Protein AF-A0A8B6GI38-F1 (afdb_monomer)

Structure (mmCIF, N/CA/C/O backbone):
data_AF-A0A8B6GI38-F1
#
_entry.id   AF-A0A8B6GI38-F1
#
loop_
_atom_site.group_PDB
_atom_site.id
_atom_site.type_symbol
_atom_site.label_atom_id
_atom_site.label_alt_id
_atom_site.label_comp_id
_atom_site.label_asym_id
_atom_site.label_entity_id
_atom_site.label_seq_id
_atom_site.pdbx_PDB_ins_code
_atom_site.Cartn_x
_atom_site.Cartn_y
_atom_site.Cartn_z
_atom_site.occupancy
_atom_site.B_iso_or_equiv
_atom_site.auth_seq_id
_atom_site.auth_comp_id
_atom_site.auth_asym_id
_atom_site.auth_atom_id
_atom_site.pdbx_PDB_model_num
ATOM 1 N N . MET A 1 1 ? 27.560 -18.196 63.119 1.00 45.94 1 MET A N 1
ATOM 2 C CA . MET A 1 1 ? 27.215 -17.922 61.711 1.00 45.94 1 MET A CA 1
ATOM 3 C C . MET A 1 1 ? 25.872 -18.570 61.438 1.00 45.94 1 MET A C 1
ATOM 5 O O . MET A 1 1 ? 25.842 -19.763 61.198 1.00 45.94 1 MET A O 1
ATOM 9 N N . GLU A 1 2 ? 24.776 -17.821 61.514 1.00 38.34 2 GLU A N 1
ATOM 10 C CA . GLU A 1 2 ? 23.478 -18.288 61.011 1.00 38.34 2 GLU A CA 1
ATOM 11 C C . GLU A 1 2 ? 22.830 -17.140 60.239 1.00 38.34 2 GLU A C 1
ATOM 13 O O . GLU A 1 2 ? 22.238 -16.212 60.789 1.00 38.34 2 GLU A O 1
ATOM 18 N N . LEU A 1 3 ? 23.056 -17.178 58.928 1.00 37.06 3 LEU A N 1
ATOM 19 C CA . LEU A 1 3 ? 22.452 -16.299 57.939 1.00 37.06 3 LEU A CA 1
ATOM 20 C C . LEU A 1 3 ? 20.998 -16.734 57.738 1.00 37.06 3 LEU A C 1
ATOM 22 O O . LEU A 1 3 ? 20.716 -17.654 56.973 1.00 37.06 3 LEU A O 1
ATOM 26 N N . ASN A 1 4 ? 20.062 -16.059 58.401 1.00 41.62 4 ASN A N 1
ATOM 27 C CA . ASN A 1 4 ? 18.646 -16.191 58.071 1.00 41.62 4 ASN A CA 1
ATOM 28 C C . ASN A 1 4 ? 18.337 -15.371 56.810 1.00 41.62 4 ASN A C 1
ATOM 30 O O . ASN A 1 4 ? 18.021 -14.181 56.864 1.00 41.62 4 ASN A O 1
ATOM 34 N N . LEU A 1 5 ? 18.451 -16.042 55.661 1.00 41.19 5 LEU A N 1
ATOM 35 C CA . LEU A 1 5 ? 17.969 -15.599 54.356 1.00 41.19 5 LEU A CA 1
ATOM 36 C C . LEU A 1 5 ? 16.465 -15.292 54.426 1.00 41.19 5 LEU A C 1
ATOM 38 O O . LEU A 1 5 ? 15.614 -16.180 54.425 1.00 41.19 5 LEU A O 1
ATOM 42 N N . ARG A 1 6 ? 16.136 -14.001 54.484 1.00 44.88 6 ARG A N 1
ATOM 43 C CA . ARG A 1 6 ? 14.767 -13.490 54.375 1.00 44.88 6 ARG A CA 1
ATOM 44 C C . ARG A 1 6 ? 14.347 -13.526 52.894 1.00 44.88 6 ARG A C 1
ATOM 46 O O . ARG A 1 6 ? 15.031 -12.900 52.084 1.00 44.88 6 ARG A O 1
ATOM 53 N N . PRO A 1 7 ? 13.246 -14.195 52.502 1.00 41.81 7 PRO A N 1
ATOM 54 C CA . PRO A 1 7 ? 12.839 -14.247 51.099 1.00 41.81 7 PRO A CA 1
ATOM 55 C C . PRO A 1 7 ? 12.304 -12.886 50.642 1.00 41.81 7 PRO A C 1
ATOM 57 O O . PRO A 1 7 ? 11.365 -12.347 51.233 1.00 41.81 7 PRO A O 1
ATOM 60 N N . GLN A 1 8 ? 12.885 -12.339 49.575 1.00 46.06 8 GLN A N 1
ATOM 61 C CA . GLN A 1 8 ? 12.370 -11.167 48.870 1.00 46.06 8 GLN A CA 1
ATOM 62 C C . GLN A 1 8 ? 11.056 -11.527 48.166 1.00 46.06 8 GLN A C 1
ATOM 64 O O . GLN A 1 8 ? 11.065 -12.186 47.131 1.00 46.06 8 GLN A O 1
ATOM 69 N N . TRP A 1 9 ? 9.920 -11.061 48.687 1.00 42.09 9 TRP A N 1
ATOM 70 C CA . TRP A 1 9 ? 8.683 -10.999 47.909 1.00 42.09 9 TRP A CA 1
ATOM 71 C C . TRP A 1 9 ? 7.998 -9.637 48.052 1.00 42.09 9 TRP A C 1
ATOM 73 O O . TRP A 1 9 ? 7.696 -9.189 49.155 1.00 42.09 9 TRP A O 1
ATOM 83 N N . ARG A 1 10 ? 7.672 -9.082 46.875 1.00 39.09 10 ARG A N 1
ATOM 84 C CA . ARG A 1 10 ? 6.717 -8.002 46.556 1.00 39.09 10 ARG A CA 1
ATOM 85 C C . ARG A 1 10 ? 7.161 -6.557 46.790 1.00 39.09 10 ARG A C 1
ATOM 87 O O . ARG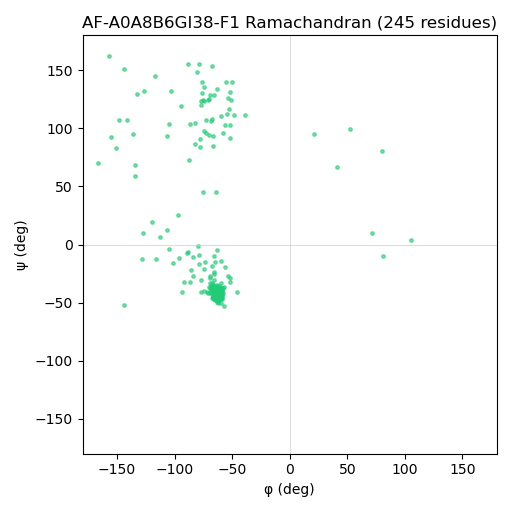 A 1 10 ? 6.676 -5.861 47.675 1.00 39.09 10 ARG A O 1
ATOM 94 N N . LEU A 1 11 ? 7.919 -6.055 45.819 1.00 44.25 11 LEU A N 1
ATOM 95 C CA . LEU A 1 11 ? 7.717 -4.698 45.314 1.00 44.25 11 LEU A CA 1
ATOM 96 C C . LEU A 1 11 ? 6.424 -4.678 44.482 1.00 44.25 11 LEU A C 1
ATOM 98 O O . LEU A 1 11 ? 6.423 -5.039 43.309 1.00 44.25 11 LEU A O 1
ATOM 102 N N . SER A 1 12 ? 5.305 -4.290 45.092 1.00 41.31 12 SER A N 1
ATOM 103 C CA . SER A 1 12 ? 4.118 -3.872 44.341 1.00 41.31 12 SER A CA 1
ATOM 104 C C . SER A 1 12 ? 3.342 -2.804 45.110 1.00 41.31 12 SER A C 1
ATOM 106 O O . SER A 1 12 ? 2.667 -3.104 46.091 1.00 41.31 12 SER A O 1
ATOM 108 N N . ASN A 1 13 ? 3.445 -1.576 44.602 1.00 39.62 13 ASN A 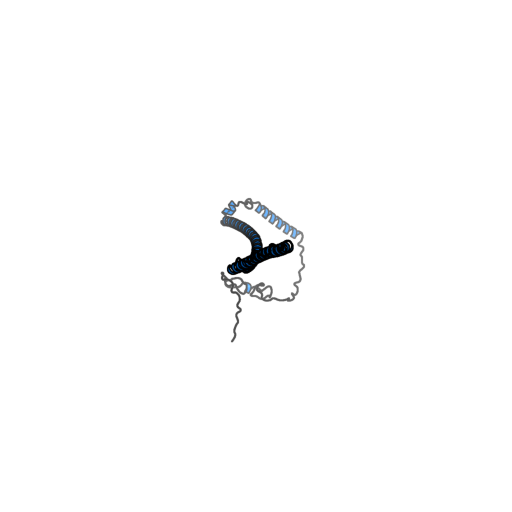N 1
ATOM 109 C CA . ASN A 1 13 ? 2.515 -0.455 44.723 1.00 39.62 13 ASN A CA 1
ATOM 110 C C . ASN A 1 13 ? 2.049 -0.045 46.131 1.00 39.62 13 ASN A C 1
ATOM 112 O O . ASN A 1 13 ? 1.069 -0.537 46.690 1.00 39.62 13 ASN A O 1
ATOM 116 N N . PHE A 1 14 ? 2.712 1.008 46.612 1.00 42.50 14 PHE A N 1
ATOM 117 C CA . PHE A 1 14 ? 2.279 1.934 47.652 1.00 42.50 14 PHE A CA 1
ATOM 118 C C . PHE A 1 14 ? 0.882 2.515 47.361 1.00 42.50 14 PHE A C 1
ATOM 120 O O . PHE A 1 14 ? 0.753 3.567 46.741 1.00 42.50 14 PHE A O 1
ATOM 127 N N . ARG A 1 15 ? -0.178 1.869 47.858 1.00 46.41 15 ARG A N 1
ATOM 128 C CA . ARG A 1 15 ? -1.417 2.549 48.277 1.00 46.41 15 ARG A CA 1
ATOM 129 C C . ARG A 1 15 ? -1.958 1.874 49.537 1.00 46.41 15 ARG A C 1
ATOM 131 O O . ARG A 1 15 ? -2.443 0.750 49.488 1.00 46.41 15 ARG A O 1
ATOM 138 N N . SER A 1 16 ? -1.820 2.572 50.667 1.00 52.97 16 SER A N 1
ATOM 139 C CA . SER A 1 16 ? -2.601 2.400 51.902 1.00 52.97 16 SER A CA 1
ATOM 140 C C . SER A 1 16 ? -2.899 0.953 52.337 1.00 52.97 16 SER A C 1
ATOM 142 O O . SER A 1 16 ? -4.058 0.541 52.362 1.00 52.97 16 SER A O 1
ATOM 144 N N . GLN A 1 17 ? -1.891 0.174 52.731 1.00 55.25 17 GLN A N 1
ATOM 145 C CA . GLN A 1 17 ? -2.145 -1.112 53.390 1.00 55.25 17 GLN A CA 1
ATOM 146 C C . GLN A 1 17 ? -1.863 -0.983 54.885 1.00 55.25 17 GLN A C 1
ATOM 148 O O . GLN A 1 17 ? -0.715 -0.957 55.320 1.00 55.25 17 GLN A O 1
ATOM 153 N N . ARG A 1 18 ? -2.933 -0.886 55.687 1.00 58.09 18 ARG A N 1
ATOM 154 C CA . ARG A 1 18 ? -2.840 -1.174 57.126 1.00 58.09 18 ARG A CA 1
ATOM 155 C C . ARG A 1 18 ? -2.262 -2.589 57.274 1.00 58.09 18 ARG A C 1
ATOM 157 O O . ARG A 1 18 ? -2.668 -3.451 56.492 1.00 58.09 18 ARG A O 1
ATOM 164 N N . PRO A 1 19 ? -1.357 -2.847 58.236 1.00 69.06 19 PRO A N 1
ATOM 165 C CA . PRO A 1 19 ? -0.748 -4.161 58.401 1.00 69.06 19 PRO A CA 1
ATOM 166 C C . PRO A 1 19 ? -1.844 -5.224 58.535 1.00 69.06 19 PRO A C 1
ATOM 168 O O . PRO A 1 19 ? -2.628 -5.224 59.487 1.00 69.06 19 PRO A O 1
ATOM 171 N N . VAL A 1 20 ? -1.946 -6.091 57.528 1.00 76.38 20 VAL A N 1
ATOM 172 C CA . VAL A 1 20 ? -2.873 -7.223 57.538 1.00 76.38 20 VAL A CA 1
ATOM 173 C C . VAL A 1 20 ? -2.308 -8.301 58.449 1.00 76.38 20 VAL A C 1
ATOM 175 O O . VAL A 1 20 ? -1.104 -8.552 58.474 1.00 76.38 20 VAL A O 1
ATOM 178 N N . CYS A 1 21 ? -3.166 -8.952 59.226 1.00 75.50 21 CYS A N 1
ATOM 179 C CA . CYS A 1 21 ? -2.696 -10.007 60.106 1.00 75.50 21 CYS A CA 1
ATOM 180 C C . CYS A 1 21 ? -2.258 -11.232 59.294 1.00 75.50 21 CYS A C 1
ATOM 182 O O . CYS A 1 21 ? -3.070 -11.807 58.568 1.00 75.50 21 CYS A O 1
ATOM 184 N N . GLY A 1 22 ? -1.019 -11.696 59.489 1.00 69.94 22 GLY A N 1
ATOM 185 C CA . GLY A 1 22 ? -0.475 -12.888 58.817 1.00 69.94 22 GLY A CA 1
ATOM 186 C C . GLY A 1 22 ? -1.242 -14.192 59.084 1.00 69.94 22 GLY A C 1
ATOM 187 O O . GLY A 1 22 ? -1.071 -15.160 58.356 1.00 69.94 22 GLY A O 1
ATOM 188 N N . LYS A 1 23 ? -2.128 -14.216 60.090 1.00 70.56 23 LYS A N 1
ATOM 189 C CA . LYS A 1 23 ? -2.977 -15.372 60.425 1.00 70.56 23 LYS A CA 1
ATOM 190 C C . LYS A 1 23 ? -4.296 -15.417 59.645 1.00 70.56 23 LYS A C 1
ATOM 192 O O . LYS A 1 23 ? -4.821 -16.495 59.373 1.00 70.56 23 LYS A O 1
ATOM 197 N N . CYS A 1 24 ? -4.875 -14.262 59.302 1.00 74.25 24 CYS A N 1
ATOM 198 C CA . CYS A 1 24 ? -6.213 -14.198 58.696 1.00 74.25 24 CYS A CA 1
ATOM 199 C C . CYS A 1 24 ? -6.326 -13.382 57.401 1.00 74.25 24 CYS A C 1
ATOM 201 O O . CYS A 1 24 ? -7.361 -13.470 56.726 1.00 74.25 24 CYS A O 1
ATOM 203 N N . GLY A 1 25 ? -5.297 -12.601 57.065 1.00 72.69 25 GLY A N 1
ATOM 204 C CA . GLY A 1 25 ? -5.257 -11.706 55.909 1.00 72.69 25 GLY A CA 1
ATOM 205 C C . GLY A 1 25 ? -6.143 -10.461 56.033 1.00 72.69 25 GLY A C 1
ATOM 206 O O . GLY A 1 25 ? -6.342 -9.769 55.043 1.00 72.69 25 GLY A O 1
ATOM 207 N N . ILE A 1 26 ? -6.702 -10.178 57.217 1.00 78.06 26 ILE A N 1
ATOM 208 C CA . ILE A 1 26 ? -7.588 -9.031 57.485 1.00 78.06 26 ILE A CA 1
ATOM 209 C C . ILE A 1 26 ? -6.913 -8.110 58.516 1.00 78.06 26 ILE A C 1
ATOM 211 O O . ILE A 1 26 ? -6.221 -8.588 59.417 1.00 78.06 26 ILE A O 1
ATOM 215 N N . GLY A 1 27 ? -7.100 -6.792 58.397 1.00 78.44 27 GLY A N 1
ATOM 216 C CA . GLY A 1 27 ? -6.630 -5.825 59.393 1.00 78.44 27 GLY A CA 1
ATOM 217 C C . GLY A 1 27 ? -7.503 -5.832 60.654 1.00 78.44 27 GLY A C 1
ATOM 218 O O . GLY A 1 27 ? -8.711 -5.630 60.570 1.00 78.44 27 GLY A O 1
ATOM 219 N N . HIS A 1 28 ? -6.901 -6.045 61.824 1.00 74.31 28 HIS A N 1
ATOM 220 C CA . HIS A 1 28 ? -7.562 -5.949 63.130 1.00 74.31 28 HIS A CA 1
ATOM 221 C C . HIS A 1 28 ? -6.593 -5.381 64.172 1.00 74.31 28 HIS A C 1
ATOM 223 O O . HIS A 1 28 ? -5.385 -5.568 64.068 1.00 74.31 28 HIS A O 1
ATOM 229 N N . SER A 1 29 ? -7.107 -4.695 65.191 1.00 67.50 29 SER A N 1
ATOM 230 C CA . SER A 1 29 ?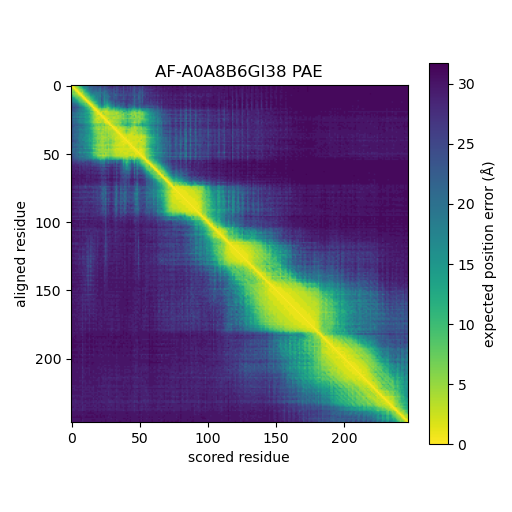 -6.290 -3.848 66.069 1.00 67.50 29 SER A CA 1
ATOM 231 C C . SER A 1 29 ? -5.581 -4.572 67.217 1.00 67.50 29 SER A C 1
ATOM 233 O O . SER A 1 29 ? -4.560 -4.065 67.667 1.00 67.50 29 SER A O 1
ATOM 235 N N . ARG A 1 30 ? -6.082 -5.713 67.727 1.00 67.88 30 ARG A N 1
ATOM 236 C CA . ARG A 1 30 ? -5.492 -6.345 68.935 1.00 67.88 30 ARG A CA 1
ATOM 237 C C . ARG A 1 30 ? -5.472 -7.877 68.949 1.00 67.88 30 ARG A C 1
ATOM 239 O O . ARG A 1 30 ? -4.411 -8.455 69.137 1.00 67.88 30 ARG A O 1
ATOM 246 N N . LEU A 1 31 ? -6.599 -8.552 68.711 1.00 73.12 31 LEU A N 1
ATOM 247 C CA . LEU A 1 31 ? -6.674 -10.021 68.728 1.00 73.12 31 LEU A CA 1
ATOM 248 C C . LEU A 1 31 ? -7.282 -10.549 67.432 1.00 73.12 31 LEU A C 1
ATOM 250 O O . LEU A 1 31 ? -8.319 -10.071 66.974 1.00 73.12 31 LEU A O 1
ATOM 254 N N . CYS A 1 32 ? -6.631 -11.549 66.841 1.00 77.31 32 CYS A N 1
ATOM 255 C CA . CYS A 1 32 ? -7.143 -12.192 65.642 1.00 77.31 32 CYS A CA 1
ATOM 256 C C . CYS A 1 32 ? -8.295 -13.127 66.013 1.00 77.31 32 CYS A C 1
ATOM 258 O O . CYS A 1 32 ? -8.150 -13.997 66.870 1.00 77.31 32 CYS A O 1
ATOM 260 N N . PHE A 1 33 ? -9.430 -13.038 65.330 1.00 77.75 33 PHE A N 1
ATOM 261 C CA . PHE A 1 33 ? -10.499 -14.014 65.561 1.00 77.75 33 PHE A CA 1
ATOM 262 C C . PHE A 1 33 ? -10.094 -15.436 65.120 1.00 77.75 33 PHE A C 1
ATOM 264 O O . PHE A 1 33 ? -10.576 -16.426 65.668 1.00 77.75 33 PHE A O 1
ATOM 271 N N . ALA A 1 34 ? -9.125 -15.551 64.201 1.00 76.94 34 ALA A N 1
ATOM 272 C CA . ALA A 1 34 ? -8.574 -16.837 63.779 1.00 76.94 34 ALA A CA 1
ATOM 273 C C . ALA A 1 34 ? -7.784 -17.554 64.890 1.00 76.94 34 ALA A C 1
ATOM 275 O O . ALA A 1 34 ? -7.604 -18.763 64.809 1.00 76.94 34 ALA A O 1
ATOM 276 N N . THR A 1 35 ? -7.347 -16.859 65.950 1.00 77.25 35 THR A N 1
ATOM 277 C CA . THR A 1 35 ? -6.637 -17.497 67.078 1.00 77.25 35 THR A CA 1
ATOM 278 C C . THR A 1 35 ? -7.518 -18.463 67.869 1.00 77.25 35 THR A C 1
ATOM 280 O O . THR A 1 35 ? -7.006 -19.416 68.444 1.00 77.25 35 THR A O 1
ATOM 283 N N . PHE A 1 36 ? -8.839 -18.266 67.855 1.00 78.69 36 PHE A N 1
ATOM 284 C CA . PHE A 1 36 ? -9.791 -19.100 68.597 1.00 78.69 36 PHE A CA 1
ATOM 285 C C . PHE A 1 36 ? -10.578 -20.066 67.706 1.00 78.69 36 PHE A C 1
ATOM 287 O O . PHE A 1 36 ? -11.362 -20.869 68.209 1.00 78.69 36 PHE A O 1
ATOM 294 N N . LYS A 1 37 ? -10.393 -19.995 66.383 1.00 81.25 37 LYS A N 1
ATOM 295 C CA . LYS A 1 37 ? -11.082 -20.852 65.418 1.00 81.25 37 LYS A CA 1
ATOM 296 C C . LYS A 1 37 ? -10.146 -21.939 64.912 1.00 81.25 37 LYS A C 1
ATOM 298 O O . LYS A 1 37 ? -9.028 -21.654 64.495 1.00 81.25 37 LYS A O 1
ATOM 303 N N . ASN A 1 38 ? -10.646 -23.169 64.923 1.00 85.50 38 ASN A N 1
ATOM 304 C CA . ASN A 1 38 ? -9.976 -24.302 64.306 1.00 85.50 38 ASN A CA 1
ATOM 305 C C . ASN A 1 38 ? -10.130 -24.196 62.784 1.00 85.50 38 ASN A C 1
ATOM 307 O O . ASN A 1 38 ? -11.217 -23.915 62.271 1.00 85.50 38 ASN A O 1
ATOM 311 N N . CYS A 1 39 ? -9.047 -24.428 62.057 1.00 83.56 39 CYS A N 1
ATOM 312 C CA . CYS A 1 39 ? -9.065 -24.510 60.610 1.00 83.56 39 CYS A CA 1
ATOM 313 C C . CYS A 1 39 ? -9.873 -25.733 60.161 1.00 83.56 39 CYS A C 1
ATOM 315 O O . CYS A 1 39 ? -9.592 -26.855 60.568 1.00 83.56 39 CYS A O 1
ATOM 317 N N . TYR A 1 40 ? -10.831 -25.540 59.252 1.00 82.19 40 TYR A N 1
ATOM 318 C CA . TYR A 1 40 ? -11.645 -26.638 58.714 1.00 82.19 40 TYR A CA 1
ATOM 319 C C . TYR A 1 40 ? -10.851 -27.672 57.894 1.00 82.19 40 TYR A C 1
ATOM 321 O O . TYR A 1 40 ? -11.370 -28.750 57.634 1.00 82.19 40 TYR A O 1
ATOM 329 N N . LYS A 1 41 ? -9.615 -27.359 57.472 1.00 81.94 41 LYS A N 1
ATOM 330 C CA . LYS A 1 41 ? -8.766 -28.272 56.684 1.00 81.94 41 LYS A CA 1
ATOM 331 C C . LYS A 1 41 ? -7.821 -29.116 57.541 1.00 81.94 41 LYS A C 1
ATOM 333 O O . LYS A 1 41 ? -7.636 -30.291 57.247 1.00 81.94 41 LYS A O 1
ATOM 338 N N . CYS A 1 42 ? -7.213 -28.535 58.576 1.00 83.50 42 CYS A N 1
ATOM 339 C CA . CYS A 1 42 ? -6.221 -29.232 59.406 1.00 83.50 42 CYS A CA 1
ATOM 340 C C . CYS A 1 42 ? -6.625 -29.421 60.873 1.00 83.50 42 CYS A C 1
ATOM 342 O O . CYS A 1 42 ? -5.978 -30.189 61.572 1.00 83.50 42 CYS A O 1
ATOM 344 N N . GLY A 1 43 ? -7.676 -28.748 61.346 1.00 82.00 43 GLY A N 1
ATOM 345 C CA . GLY A 1 43 ? -8.132 -28.801 62.737 1.00 82.00 43 GLY A CA 1
ATOM 346 C C . GLY A 1 43 ? -7.360 -27.900 63.708 1.00 82.00 43 GLY A C 1
ATOM 347 O O . GLY A 1 43 ? -7.820 -27.699 64.830 1.00 82.00 43 GLY A O 1
ATOM 348 N N . GLU A 1 44 ? -6.242 -27.302 63.294 1.00 81.75 44 GLU A N 1
ATOM 349 C CA . GLU A 1 44 ? -5.412 -26.454 64.159 1.00 81.75 44 GLU A CA 1
ATOM 350 C C . GLU A 1 44 ? -5.965 -25.031 64.303 1.00 81.75 44 GLU A C 1
ATOM 352 O O . GLU A 1 44 ? -6.582 -24.480 63.387 1.00 81.75 44 GLU A O 1
ATOM 357 N N . LYS A 1 45 ? -5.728 -24.414 65.465 1.00 83.00 45 LYS A N 1
ATOM 358 C CA . LYS A 1 45 ? -6.096 -23.018 65.742 1.00 83.00 45 LYS A CA 1
ATOM 359 C C . LYS A 1 45 ? -5.086 -22.058 65.120 1.00 83.00 45 LYS A C 1
ATOM 361 O O . LYS A 1 45 ? -3.919 -22.389 64.949 1.00 83.00 45 LYS A O 1
ATOM 366 N N . GLY A 1 46 ? -5.510 -20.827 64.844 1.00 80.94 46 GLY A N 1
ATOM 367 C CA . GLY A 1 46 ? -4.589 -19.753 64.466 1.00 80.94 46 GLY A CA 1
ATOM 368 C C . GLY A 1 46 ? -4.581 -19.373 62.991 1.00 80.94 46 GLY A C 1
ATOM 369 O O . GLY A 1 46 ? -3.803 -18.493 62.640 1.00 80.94 46 GLY A O 1
ATOM 370 N N . HIS A 1 47 ? -5.437 -19.959 62.148 1.00 82.56 47 HIS A N 1
ATOM 371 C CA . HIS A 1 47 ? -5.620 -19.539 60.754 1.00 82.56 47 HIS A CA 1
ATOM 372 C C . HIS A 1 47 ? -6.991 -19.952 60.189 1.00 82.56 47 HIS A C 1
ATOM 374 O O . HIS A 1 47 ? -7.672 -20.831 60.713 1.00 82.56 47 HIS A O 1
ATOM 380 N N . TYR A 1 48 ? -7.402 -19.315 59.088 1.00 84.06 48 TYR A N 1
ATOM 381 C CA . TYR A 1 48 ? -8.587 -19.723 58.322 1.00 84.06 48 TYR A CA 1
ATOM 382 C C . TYR A 1 48 ? -8.235 -20.771 57.256 1.00 84.06 48 TYR A C 1
ATOM 384 O O . TYR A 1 48 ? -7.133 -20.762 56.720 1.00 84.06 48 TYR A O 1
ATOM 392 N N . ALA A 1 49 ? -9.207 -21.595 56.845 1.00 79.31 49 ALA A N 1
ATOM 393 C CA . ALA A 1 49 ? -9.038 -22.654 55.834 1.00 79.31 49 ALA A CA 1
ATOM 394 C C . ALA A 1 49 ? -8.434 -22.188 54.491 1.00 79.31 49 ALA A C 1
ATOM 396 O O . ALA A 1 49 ? -7.783 -22.963 53.790 1.00 79.31 49 ALA A O 1
ATOM 397 N N . ARG A 1 50 ? -8.633 -20.917 54.128 1.00 78.31 50 ARG A N 1
ATOM 398 C CA . ARG A 1 50 ? -8.051 -20.299 52.926 1.00 78.31 50 ARG A CA 1
ATOM 399 C C . ARG A 1 50 ? -6.554 -19.979 53.044 1.00 78.31 50 ARG A C 1
ATOM 401 O O . ARG A 1 50 ? -5.908 -19.831 52.022 1.00 78.31 50 ARG A O 1
ATOM 408 N N . MET A 1 51 ? -6.032 -19.865 54.267 1.00 75.12 51 MET A N 1
ATOM 409 C CA . MET A 1 51 ? -4.622 -19.589 54.591 1.00 75.12 51 MET A CA 1
ATOM 410 C C . MET A 1 51 ? -3.906 -20.843 55.128 1.00 75.12 51 MET A C 1
ATOM 412 O O . MET A 1 51 ? -2.854 -20.742 55.746 1.00 75.12 51 MET A O 1
ATOM 416 N N . CYS A 1 52 ? -4.514 -22.025 54.990 1.00 82.31 52 CYS A N 1
ATOM 417 C CA . CYS A 1 52 ? -3.913 -23.269 55.453 1.00 82.31 52 CYS A CA 1
ATOM 418 C C . CYS A 1 52 ? -2.838 -23.711 54.455 1.00 82.31 52 CYS A C 1
ATOM 420 O O . CYS A 1 52 ? -3.160 -23.967 53.296 1.00 82.31 52 CYS A O 1
ATOM 422 N N . ASN A 1 53 ? -1.594 -23.832 54.920 1.00 73.88 53 ASN A N 1
ATOM 423 C CA . ASN A 1 53 ? -0.454 -24.258 54.099 1.00 73.88 53 ASN A CA 1
ATOM 424 C C . ASN A 1 53 ? -0.399 -25.780 53.895 1.00 73.88 53 ASN A C 1
ATOM 426 O O . ASN A 1 53 ? 0.486 -26.286 53.211 1.00 73.88 53 ASN A O 1
ATOM 430 N N . ILE A 1 54 ? -1.339 -26.521 54.488 1.00 75.62 54 ILE A N 1
ATOM 431 C CA . ILE A 1 54 ? -1.420 -27.966 54.327 1.00 75.62 54 ILE A CA 1
ATOM 432 C C . ILE A 1 54 ? -2.242 -28.281 53.074 1.00 75.62 54 ILE A C 1
ATOM 434 O O . ILE A 1 54 ? -3.474 -28.239 53.085 1.00 75.62 54 ILE A O 1
ATOM 438 N N . HIS A 1 55 ? -1.554 -28.653 51.999 1.00 62.41 55 HIS A N 1
ATOM 439 C CA . HIS A 1 55 ? -2.141 -29.430 50.913 1.00 62.41 55 HIS A CA 1
ATOM 440 C C . HIS A 1 55 ? -2.118 -30.904 51.331 1.00 62.41 55 HIS A C 1
ATOM 442 O O . HIS A 1 55 ? -1.151 -31.605 51.059 1.00 62.41 55 HIS A O 1
ATOM 448 N N . LYS A 1 56 ? -3.139 -31.388 52.050 1.00 58.22 56 LYS A N 1
ATOM 449 C CA . LYS A 1 56 ? -3.265 -32.840 52.260 1.00 58.22 56 LYS A CA 1
ATOM 450 C C . LYS A 1 56 ? -3.753 -33.485 50.958 1.00 58.22 56 LYS A C 1
ATOM 452 O O . LYS A 1 56 ? -4.853 -33.132 50.526 1.00 58.22 56 LYS A O 1
ATOM 457 N N . PRO A 1 57 ? -3.037 -34.461 50.375 1.00 49.59 57 PRO A N 1
ATOM 458 C CA . PRO A 1 57 ? -3.717 -35.568 49.730 1.00 49.59 57 PRO A CA 1
ATOM 459 C C . PRO A 1 57 ? -4.390 -36.410 50.829 1.00 49.59 57 PRO A C 1
ATOM 461 O O . PRO A 1 57 ? -3.790 -36.701 51.862 1.00 49.59 57 PRO A O 1
ATOM 464 N N . SER A 1 58 ? -5.682 -36.673 50.628 1.00 50.47 58 SER A N 1
ATOM 465 C CA . SER A 1 58 ? -6.502 -37.732 51.239 1.00 50.47 58 SER A CA 1
ATOM 466 C C . SER A 1 58 ? -6.007 -38.337 52.563 1.00 50.47 58 SER A C 1
ATOM 468 O O . SER A 1 58 ? -5.277 -39.324 52.572 1.00 50.47 58 SER A O 1
ATOM 470 N N . VAL A 1 59 ? -6.510 -37.821 53.688 1.00 50.97 59 VAL A N 1
ATOM 471 C CA . VAL A 1 59 ? -6.691 -38.661 54.880 1.00 50.97 59 VAL A CA 1
ATOM 472 C C . VAL A 1 59 ? -8.126 -39.166 54.835 1.00 50.97 59 VAL A C 1
ATOM 474 O O . VAL A 1 59 ? -9.061 -38.365 54.800 1.00 50.97 59 VAL A O 1
ATOM 477 N N . GLU A 1 60 ? -8.267 -40.487 54.781 1.00 49.81 60 GLU A N 1
ATOM 478 C CA . GLU A 1 60 ? -9.524 -41.225 54.827 1.00 49.81 60 GLU A CA 1
ATOM 479 C C . GLU A 1 60 ? -10.403 -40.726 55.977 1.00 49.81 60 GLU A C 1
ATOM 481 O O . GLU A 1 60 ? -10.111 -40.890 57.164 1.00 49.81 60 GLU A O 1
ATOM 486 N N . VAL A 1 61 ? -11.505 -40.081 55.606 1.00 54.66 61 VAL A N 1
ATOM 487 C CA . VAL A 1 61 ? -12.579 -39.742 56.529 1.00 54.66 61 VAL A CA 1
ATOM 488 C C . VAL A 1 61 ? -13.294 -41.049 56.853 1.00 54.66 61 VAL A C 1
ATOM 490 O O . VAL A 1 61 ? -14.026 -41.578 56.018 1.00 54.66 61 VAL A O 1
ATOM 493 N N . LYS A 1 62 ? -13.103 -41.569 58.073 1.00 45.00 62 LYS A N 1
ATOM 494 C CA . LYS A 1 62 ? -14.032 -42.546 58.655 1.00 45.00 62 LYS A CA 1
ATOM 495 C C . LYS A 1 62 ? -15.434 -41.947 58.564 1.00 45.00 62 LYS A C 1
ATOM 497 O O . LYS A 1 62 ? -15.685 -40.865 59.094 1.00 45.00 62 LYS A O 1
ATOM 502 N N . GLY A 1 63 ? -16.291 -42.621 57.803 1.00 38.44 63 GLY A N 1
ATOM 503 C CA . GLY A 1 63 ? -17.584 -42.119 57.370 1.00 38.44 63 GLY A CA 1
ATOM 504 C C . GLY A 1 63 ? -18.429 -41.590 58.522 1.00 38.44 63 GLY A C 1
ATOM 505 O O . GLY A 1 63 ? -18.752 -42.312 59.462 1.00 38.44 63 GLY A O 1
ATOM 506 N N . HIS A 1 64 ? -18.866 -40.338 58.407 1.00 48.03 64 HIS A N 1
ATOM 507 C CA . HIS A 1 64 ? -20.129 -39.971 59.022 1.00 48.03 64 HIS A CA 1
ATOM 508 C C . HIS A 1 64 ? -21.226 -40.705 58.260 1.00 48.03 64 HIS A C 1
ATOM 510 O O . HIS A 1 64 ? -21.517 -40.395 57.103 1.00 48.03 64 HIS A O 1
ATOM 516 N N . GLN A 1 65 ? -21.788 -41.710 58.930 1.00 50.50 65 GLN A N 1
ATOM 517 C CA . GLN A 1 65 ? -23.066 -42.323 58.614 1.00 50.50 65 GLN A CA 1
ATOM 518 C C . GLN A 1 65 ? -24.029 -41.210 58.179 1.00 50.50 65 GLN A C 1
ATOM 520 O O . GLN A 1 65 ? -24.392 -40.340 58.971 1.00 50.50 65 GLN A O 1
ATOM 525 N N . LYS A 1 66 ? -24.409 -41.195 56.899 1.00 46.56 66 LYS A N 1
ATOM 526 C CA . LYS A 1 66 ? -25.547 -40.396 56.452 1.00 46.56 66 LYS A CA 1
ATOM 527 C C . LYS A 1 66 ? -26.756 -40.910 57.224 1.00 46.56 66 LYS A C 1
ATOM 529 O O . LYS A 1 66 ? -27.204 -42.029 56.982 1.00 46.56 66 LYS A O 1
ATOM 534 N N . CYS A 1 67 ? -27.279 -40.112 58.147 1.00 43.88 67 CYS A N 1
ATOM 535 C CA . CYS A 1 67 ? -28.602 -40.342 58.701 1.00 43.88 67 CYS A CA 1
ATOM 536 C C . CYS A 1 67 ? -29.595 -40.101 57.556 1.00 43.88 67 CYS A C 1
ATOM 538 O O . CYS A 1 67 ? -29.985 -38.964 57.295 1.00 43.88 67 CYS A O 1
ATOM 540 N N . ASN A 1 68 ? -29.978 -41.159 56.841 1.00 47.47 68 ASN A N 1
ATOM 541 C CA . ASN A 1 68 ? -31.081 -41.144 55.877 1.00 47.47 68 ASN A CA 1
ATOM 542 C C . ASN A 1 68 ? -32.439 -41.143 56.598 1.00 47.47 68 ASN A C 1
ATOM 544 O O . ASN A 1 68 ? -33.369 -41.831 56.194 1.00 47.47 68 ASN A O 1
ATOM 548 N N . ASP A 1 69 ? -32.581 -40.311 57.627 1.00 50.97 69 ASP A N 1
ATOM 549 C CA . ASP A 1 69 ? -33.888 -39.934 58.144 1.00 50.97 69 ASP A CA 1
ATOM 550 C C . ASP A 1 69 ? -34.364 -38.725 57.342 1.00 50.97 69 ASP A C 1
ATOM 552 O O . ASP A 1 69 ? -34.421 -37.592 57.833 1.00 50.97 69 ASP A O 1
ATOM 556 N N . ILE A 1 70 ? -34.747 -38.955 56.083 1.00 52.28 70 ILE A N 1
ATOM 557 C CA . ILE A 1 70 ? -35.725 -38.072 55.449 1.00 52.28 70 ILE A CA 1
ATOM 558 C C . ILE A 1 70 ? -37.018 -38.317 56.222 1.00 52.28 70 ILE A C 1
ATOM 560 O O . ILE A 1 70 ? -37.846 -39.146 55.855 1.00 52.28 70 ILE A O 1
ATOM 564 N N . LYS A 1 71 ? -37.178 -37.607 57.344 1.00 59.69 71 LYS A N 1
ATOM 565 C CA . LYS A 1 71 ? -38.465 -37.452 58.010 1.00 59.69 71 LYS A CA 1
ATOM 566 C C . LYS A 1 71 ? -39.380 -36.831 56.970 1.00 59.69 71 LYS A C 1
ATOM 568 O O . LYS A 1 71 ? -39.353 -35.615 56.776 1.00 59.69 71 LYS A O 1
ATOM 573 N N . VAL A 1 72 ? -40.155 -37.666 56.280 1.00 58.69 72 VAL A N 1
ATOM 574 C CA . VAL A 1 72 ? -41.303 -37.232 55.492 1.00 58.69 72 VAL A CA 1
ATOM 575 C C . VAL A 1 72 ? -42.121 -36.388 56.457 1.00 58.69 72 VAL A C 1
ATOM 577 O O . VAL A 1 72 ? -42.720 -36.903 57.403 1.00 58.69 72 VAL A O 1
ATOM 580 N N . LYS A 1 73 ? -42.037 -35.058 56.317 1.00 61.38 73 LYS A N 1
ATOM 581 C CA . LYS A 1 73 ? -42.848 -34.151 57.125 1.00 61.38 73 LYS A CA 1
ATOM 582 C C . LYS A 1 73 ? -44.278 -34.631 56.927 1.00 61.38 73 LYS A C 1
ATOM 584 O O . LYS A 1 73 ? -44.705 -34.782 55.784 1.00 61.38 73 LYS A O 1
ATOM 589 N N . SER A 1 74 ? -44.996 -34.901 58.018 1.00 74.31 74 SER A N 1
ATOM 590 C CA . SER A 1 74 ? -46.398 -35.296 57.905 1.00 74.31 74 SER A CA 1
ATOM 591 C C . SER A 1 74 ? -47.112 -34.290 57.005 1.00 74.31 74 SER A C 1
ATOM 593 O O . SER A 1 74 ? -46.828 -33.091 57.084 1.00 74.31 74 SER A O 1
ATOM 595 N N . LYS A 1 75 ? -48.004 -34.764 56.130 1.00 78.94 75 LYS A N 1
ATOM 596 C CA . LYS A 1 75 ? -48.724 -33.922 55.158 1.00 78.94 75 LYS A CA 1
ATOM 597 C C . LYS A 1 75 ? -49.277 -32.647 55.821 1.00 78.94 75 LYS A C 1
ATOM 599 O O . LYS A 1 75 ? -49.016 -31.538 55.376 1.00 78.94 75 LYS A O 1
ATOM 604 N N . LYS A 1 76 ? -49.806 -32.803 57.040 1.00 82.00 76 LYS A N 1
ATOM 605 C CA . LYS A 1 76 ? -50.281 -31.728 57.925 1.00 82.00 76 LYS A CA 1
ATOM 606 C C . LYS A 1 76 ? -49.236 -30.654 58.274 1.00 82.00 76 LYS A C 1
ATOM 608 O O . LYS A 1 76 ? -49.576 -29.487 58.437 1.00 82.00 76 LYS A O 1
ATOM 613 N N . ARG A 1 77 ? -47.959 -31.008 58.449 1.00 78.69 77 ARG A N 1
ATOM 614 C CA . ARG A 1 77 ? -46.876 -30.033 58.674 1.00 78.69 77 ARG A CA 1
ATOM 615 C C . ARG A 1 77 ? -46.504 -29.307 57.384 1.00 78.69 77 ARG A C 1
ATOM 617 O O . ARG A 1 77 ? -46.300 -28.101 57.446 1.00 78.69 77 ARG A O 1
ATOM 624 N N . ALA A 1 78 ? -46.455 -30.010 56.253 1.00 83.56 78 ALA A N 1
ATOM 625 C CA . ALA A 1 78 ? -46.210 -29.386 54.955 1.00 83.56 78 ALA A CA 1
ATOM 626 C C . ALA A 1 78 ? -47.322 -28.386 54.589 1.00 83.56 78 ALA A C 1
ATOM 628 O O . ALA A 1 78 ? -47.018 -27.272 54.175 1.00 83.56 78 ALA A O 1
ATOM 629 N N . ASP A 1 79 ? -48.586 -28.732 54.849 1.00 87.69 79 ASP A N 1
ATOM 630 C CA . ASP A 1 79 ? -49.740 -27.861 54.587 1.00 87.69 79 ASP A CA 1
ATOM 631 C C . ASP A 1 79 ? -49.746 -26.611 55.483 1.00 87.69 79 ASP A C 1
ATOM 633 O O . ASP A 1 79 ? -50.034 -25.505 55.019 1.00 87.69 79 ASP A O 1
ATOM 637 N N . ARG A 1 80 ? -49.357 -26.747 56.760 1.00 88.31 80 ARG A N 1
ATOM 638 C CA . ARG A 1 80 ? -49.183 -25.594 57.665 1.00 88.31 80 ARG A CA 1
ATOM 639 C C . ARG A 1 80 ? -48.043 -24.679 57.229 1.00 88.31 80 ARG A C 1
ATOM 641 O O . ARG A 1 80 ? -48.222 -23.464 57.229 1.00 88.31 80 ARG A O 1
ATOM 648 N N . ASP A 1 81 ? -46.893 -25.245 56.860 1.00 85.56 81 ASP A N 1
ATOM 649 C CA . ASP A 1 81 ? -45.759 -24.468 56.348 1.00 85.56 81 ASP A CA 1
ATOM 650 C C . ASP A 1 81 ? -46.183 -23.731 55.061 1.00 85.56 81 ASP A C 1
ATOM 652 O O . ASP A 1 81 ? -45.953 -22.530 54.937 1.00 85.56 81 ASP A O 1
ATOM 656 N N . ARG A 1 82 ? -46.897 -24.407 54.148 1.00 89.06 82 ARG A N 1
ATOM 657 C CA . ARG A 1 82 ? -47.419 -23.811 52.909 1.00 89.06 82 ARG A CA 1
ATOM 658 C C . ARG A 1 82 ? -48.412 -22.678 53.165 1.00 89.06 82 ARG A C 1
ATOM 660 O O . ARG A 1 82 ? -48.309 -21.640 52.521 1.00 89.06 82 ARG A O 1
ATOM 667 N N . SER A 1 83 ? -49.315 -22.843 54.129 1.00 90.25 83 SER A N 1
ATOM 668 C CA . SER A 1 83 ? -50.279 -21.801 54.512 1.00 90.25 83 SER A CA 1
ATOM 669 C C . SER A 1 83 ? -49.576 -20.563 55.077 1.00 90.25 83 SER A C 1
ATOM 671 O O . SER A 1 83 ? -49.886 -19.449 54.671 1.00 90.25 83 SER A O 1
ATOM 673 N N . ARG A 1 84 ? -48.560 -20.750 55.935 1.00 90.25 84 ARG A N 1
ATOM 674 C CA . ARG A 1 84 ? -47.737 -19.644 56.460 1.00 90.25 84 ARG A CA 1
ATOM 675 C C . ARG A 1 84 ? -46.984 -18.901 55.361 1.00 90.25 84 ARG A C 1
ATOM 677 O O . ARG A 1 84 ? -46.872 -17.680 55.416 1.00 90.25 84 ARG A O 1
ATOM 684 N N . PHE A 1 85 ? -46.456 -19.625 54.374 1.00 88.62 85 PHE A N 1
ATOM 685 C CA . PHE A 1 85 ? -45.793 -18.997 53.234 1.00 88.62 85 PHE A CA 1
ATOM 686 C C . PHE A 1 85 ? -46.777 -18.205 52.379 1.00 88.62 85 PHE A C 1
ATOM 688 O O . PHE A 1 85 ? -46.479 -17.061 52.050 1.00 88.62 85 PHE A O 1
ATOM 695 N N . ASN A 1 86 ? -47.945 -18.769 52.064 1.00 89.94 86 ASN A N 1
ATOM 696 C CA . ASN A 1 86 ? -48.968 -18.064 51.293 1.00 89.94 86 ASN A CA 1
ATOM 697 C C . ASN A 1 86 ? -49.410 -16.779 52.006 1.00 89.94 86 ASN A C 1
ATOM 699 O O . ASN A 1 86 ? -49.355 -15.715 51.405 1.00 89.94 86 ASN A O 1
ATOM 703 N N . GLU A 1 87 ? -49.690 -16.840 53.310 1.00 92.00 87 GLU A N 1
ATOM 704 C CA . GLU A 1 87 ? -50.047 -15.659 54.105 1.00 92.00 87 GLU A CA 1
ATOM 705 C C . GLU A 1 87 ? -48.931 -14.597 54.118 1.00 92.00 87 GLU A C 1
ATOM 707 O O . GLU A 1 87 ? -49.196 -13.399 54.022 1.00 92.00 87 GLU A O 1
ATOM 712 N N . HIS A 1 88 ? -47.662 -15.015 54.195 1.00 89.62 88 HIS A N 1
ATOM 713 C CA . HIS A 1 88 ? -46.526 -14.100 54.081 1.00 89.62 88 HIS A CA 1
ATOM 714 C C . HIS A 1 88 ? -46.479 -13.409 52.711 1.00 89.62 88 HIS A C 1
ATOM 716 O O . HIS A 1 88 ? -46.257 -12.198 52.643 1.00 89.62 88 HIS A O 1
ATOM 722 N N . PHE A 1 89 ? -46.679 -14.160 51.625 1.00 82.25 89 PHE A N 1
ATOM 723 C CA . PHE A 1 89 ? -46.692 -13.599 50.276 1.00 82.25 89 PHE A CA 1
ATOM 724 C C . PHE A 1 89 ? -47.896 -12.685 50.046 1.00 82.25 89 PHE A C 1
ATOM 726 O O . PHE A 1 89 ? -47.717 -11.629 49.446 1.00 82.25 89 PHE A O 1
ATOM 733 N N . ASP A 1 90 ? -49.067 -13.020 50.585 1.00 83.69 90 ASP A N 1
ATOM 734 C CA . ASP A 1 90 ? -50.271 -12.194 50.490 1.00 83.69 90 ASP A CA 1
ATOM 735 C C . ASP A 1 90 ? -50.111 -10.881 51.263 1.00 83.69 90 ASP A C 1
ATOM 737 O O . ASP A 1 90 ? -50.349 -9.811 50.704 1.00 83.69 90 ASP A O 1
ATOM 741 N N . ARG A 1 91 ? -49.576 -10.916 52.493 1.00 82.00 91 ARG A N 1
ATOM 742 C CA . ARG A 1 91 ? -49.216 -9.690 53.232 1.00 82.00 91 ARG A CA 1
ATOM 743 C C . ARG A 1 91 ? -48.177 -8.860 52.480 1.00 82.00 91 ARG A C 1
ATOM 745 O O . ARG A 1 91 ? -48.272 -7.638 52.435 1.00 82.00 91 ARG A O 1
ATOM 752 N N . LYS A 1 92 ? -47.178 -9.503 51.867 1.00 76.25 92 LYS A N 1
ATOM 753 C CA . LYS A 1 92 ? -46.159 -8.808 51.068 1.00 76.25 92 LYS A CA 1
ATOM 754 C C . LYS A 1 92 ? -46.762 -8.169 49.815 1.00 76.25 92 LYS A C 1
ATOM 756 O O . LYS A 1 92 ? -46.346 -7.076 49.448 1.00 76.25 92 LYS A O 1
ATOM 761 N N . ARG A 1 93 ? -47.741 -8.821 49.184 1.00 77.12 93 ARG A N 1
ATOM 762 C CA . ARG A 1 93 ? -48.480 -8.298 48.030 1.00 77.12 93 ARG A CA 1
ATOM 763 C C . ARG A 1 93 ? -49.339 -7.099 48.424 1.00 77.12 93 ARG A C 1
ATOM 765 O O . ARG A 1 93 ? -49.211 -6.057 47.799 1.00 77.12 93 ARG A O 1
ATOM 772 N N . GLN A 1 94 ? -50.077 -7.195 49.528 1.00 72.38 94 GLN A N 1
ATOM 773 C CA . GLN A 1 94 ? -50.851 -6.081 50.090 1.00 72.38 94 GLN A CA 1
ATOM 774 C C . GLN A 1 94 ? -49.960 -4.882 50.464 1.00 72.38 94 GLN A C 1
ATOM 776 O O . GLN A 1 94 ? -50.324 -3.737 50.220 1.00 72.38 94 GLN A O 1
ATOM 781 N N . MET A 1 95 ? -48.748 -5.121 50.982 1.00 61.19 95 MET A N 1
ATOM 782 C CA . MET A 1 95 ? -47.770 -4.054 51.254 1.00 61.19 95 MET A CA 1
ATOM 783 C C . MET A 1 95 ? -47.202 -3.413 49.975 1.00 61.19 95 MET A C 1
ATOM 785 O O . MET A 1 95 ? -46.844 -2.237 49.993 1.00 61.19 95 MET A O 1
ATOM 789 N N . LEU A 1 96 ? -47.129 -4.161 48.867 1.00 57.41 96 LEU A N 1
ATOM 790 C CA . LEU A 1 96 ? -46.750 -3.656 47.538 1.00 57.41 96 LEU A CA 1
ATOM 791 C C . LEU A 1 96 ? -47.904 -2.928 46.821 1.00 57.41 96 LEU A C 1
ATOM 793 O O . LEU A 1 96 ? -47.663 -2.184 45.873 1.00 57.41 96 LEU A O 1
ATOM 797 N N . GLU A 1 97 ? -49.144 -3.126 47.269 1.00 56.19 97 GLU A N 1
ATOM 798 C CA . GLU A 1 97 ? -50.344 -2.434 46.777 1.00 56.19 97 GLU A CA 1
ATOM 799 C C . GLU A 1 97 ? -50.616 -1.115 47.518 1.00 56.19 97 GLU A C 1
ATOM 801 O O . GLU A 1 97 ? -51.468 -0.332 47.099 1.00 56.19 97 GLU A O 1
ATOM 806 N N . LEU A 1 98 ? -49.856 -0.805 48.577 1.00 56.09 98 LEU A N 1
ATOM 807 C CA . LEU A 1 98 ? -49.887 0.524 49.181 1.00 56.09 98 LEU A CA 1
ATOM 808 C C . LEU A 1 98 ? -49.394 1.573 48.162 1.00 56.09 98 LEU A C 1
ATOM 810 O O . LEU A 1 98 ? -48.318 1.396 47.572 1.00 56.09 98 LEU A O 1
ATOM 814 N N . PRO A 1 99 ? -50.104 2.709 48.007 1.00 54.66 99 PRO A N 1
ATOM 815 C CA . PRO A 1 99 ? -49.885 3.699 46.942 1.00 54.66 99 PRO A CA 1
ATOM 816 C C . PRO A 1 99 ? -48.509 4.389 46.981 1.00 54.66 99 PRO A C 1
ATOM 818 O O . PRO A 1 99 ? -48.159 5.140 46.075 1.00 54.66 99 PRO A O 1
ATOM 821 N N . PHE A 1 100 ? -47.694 4.116 48.000 1.00 50.12 100 PHE A N 1
ATOM 822 C CA . PHE A 1 100 ? -46.364 4.691 48.179 1.00 50.12 100 PHE A CA 1
ATOM 823 C C . PHE A 1 100 ? -45.215 3.818 47.661 1.00 50.12 100 PHE A C 1
ATOM 825 O O . PHE A 1 100 ? -44.095 4.310 47.565 1.00 50.12 100 PHE A O 1
ATOM 832 N N . THR A 1 101 ? -45.446 2.547 47.316 1.00 50.88 101 THR A N 1
ATOM 833 C CA . THR A 1 101 ? -44.343 1.631 46.941 1.00 50.88 101 THR A CA 1
ATOM 834 C C . THR A 1 101 ? -44.191 1.419 45.436 1.00 50.88 101 THR A C 1
ATOM 836 O O . THR A 1 101 ? -43.129 0.992 44.986 1.00 50.88 101 THR A O 1
ATOM 839 N N . ASN A 1 102 ? -45.210 1.777 44.648 1.00 51.47 102 ASN A N 1
ATOM 840 C CA . ASN A 1 102 ? -45.191 1.668 43.188 1.00 51.47 102 ASN A CA 1
ATOM 841 C C . ASN A 1 102 ? -45.370 3.013 42.475 1.00 51.47 102 ASN A C 1
ATOM 843 O O . ASN A 1 102 ? -45.704 3.074 41.292 1.00 51.47 102 ASN A O 1
ATOM 847 N N . THR A 1 103 ? -45.126 4.122 43.171 1.00 54.91 103 THR A N 1
ATOM 848 C CA . THR A 1 103 ? -44.911 5.373 42.461 1.00 54.91 103 THR A CA 1
ATOM 849 C C . THR A 1 103 ? -43.454 5.393 42.019 1.00 54.91 103 THR A C 1
ATOM 851 O O . THR A 1 103 ? -42.530 5.648 42.786 1.00 54.91 103 THR A O 1
ATOM 854 N N . ARG A 1 104 ? -43.232 5.162 40.723 1.00 54.88 104 ARG A N 1
ATOM 855 C CA . ARG A 1 104 ? -42.033 5.629 40.008 1.00 54.88 104 ARG A CA 1
ATOM 856 C C . ARG A 1 104 ? -42.006 7.165 39.976 1.00 54.88 104 ARG A C 1
ATOM 858 O O . ARG A 1 104 ? -41.786 7.762 38.928 1.00 54.88 104 ARG A O 1
ATOM 865 N N . ASN A 1 105 ? -42.287 7.821 41.100 1.00 56.75 105 ASN A N 1
ATOM 866 C CA . ASN A 1 105 ? -42.229 9.261 41.217 1.00 56.75 105 ASN A CA 1
ATOM 867 C C . ASN A 1 105 ? -40.754 9.612 41.358 1.00 56.75 105 ASN A C 1
ATOM 869 O O . ASN A 1 105 ? -40.215 9.730 42.459 1.00 56.75 105 ASN A O 1
ATOM 873 N N . THR A 1 106 ? -40.073 9.710 40.217 1.00 60.50 106 THR A N 1
ATOM 874 C CA . THR A 1 106 ? -38.672 10.129 40.146 1.00 60.50 106 THR A CA 1
ATOM 875 C C . THR A 1 106 ? -38.461 11.440 40.891 1.00 60.50 106 THR A C 1
ATOM 877 O O . THR A 1 106 ? -37.393 11.612 41.455 1.00 60.50 106 THR A O 1
ATOM 880 N N . ALA A 1 107 ? -39.490 12.295 40.970 1.00 59.38 107 ALA A N 1
ATOM 881 C CA . ALA A 1 107 ? -39.507 13.530 41.746 1.00 59.38 107 ALA A CA 1
ATOM 882 C C . ALA A 1 107 ? -39.345 13.312 43.265 1.00 59.38 107 ALA A C 1
ATOM 884 O O . ALA A 1 107 ? -38.615 14.053 43.921 1.00 59.38 107 ALA A O 1
ATOM 885 N N . PHE A 1 108 ? -39.976 12.279 43.834 1.00 56.12 108 PHE A N 1
ATOM 886 C CA . PHE A 1 108 ? -39.896 11.994 45.272 1.00 56.12 108 PHE A CA 1
ATOM 887 C C . PHE A 1 108 ? -38.560 11.333 45.639 1.00 56.12 108 PHE A C 1
ATOM 889 O O . PHE A 1 108 ? -37.911 11.715 46.610 1.00 56.12 108 PHE A O 1
ATOM 896 N N . VAL A 1 109 ? -38.088 10.397 44.807 1.00 60.56 109 VAL A N 1
ATOM 897 C CA . VAL A 1 109 ? -36.769 9.764 44.982 1.00 60.56 109 VAL A CA 1
ATOM 898 C C . VAL A 1 109 ? -35.634 10.767 44.743 1.00 60.56 109 VAL A C 1
ATOM 900 O O . VAL A 1 109 ? -34.645 10.733 45.468 1.00 60.56 109 VAL A O 1
ATOM 903 N N . SER A 1 110 ? -35.780 11.705 43.799 1.00 60.84 110 SER A N 1
ATOM 904 C CA . SER A 1 110 ? -34.799 12.778 43.584 1.00 60.84 110 SER A CA 1
ATOM 905 C C . SER A 1 110 ? -34.750 13.799 44.718 1.00 60.84 110 SER A C 1
ATOM 907 O O . SER A 1 110 ? -33.712 14.420 44.916 1.00 60.84 110 SER A O 1
ATOM 909 N N . ALA A 1 111 ? -35.852 13.981 45.453 1.00 63.91 111 ALA A N 1
ATOM 910 C CA . ALA A 1 111 ? -35.901 14.873 46.609 1.00 63.91 111 ALA A CA 1
ATOM 911 C C . ALA A 1 111 ? -35.245 14.252 47.858 1.00 63.91 111 ALA A C 1
ATOM 913 O O . ALA A 1 111 ? -34.687 14.976 48.676 1.00 63.91 111 ALA A O 1
ATOM 914 N N . LEU A 1 112 ? -35.289 12.920 47.997 1.00 64.88 112 LEU A N 1
ATOM 915 C CA . LEU A 1 112 ? -34.719 12.194 49.141 1.00 64.88 112 LEU A CA 1
ATOM 916 C C . LEU A 1 112 ? -33.272 11.734 48.924 1.00 64.88 112 LEU A C 1
ATOM 918 O O . LEU A 1 112 ? -32.502 11.665 49.880 1.00 64.88 112 LEU A O 1
ATOM 922 N N . ASP A 1 113 ? -32.893 11.408 47.689 1.00 65.38 113 ASP A N 1
ATOM 923 C CA . ASP A 1 113 ? -31.539 10.976 47.350 1.00 65.38 113 ASP A CA 1
ATOM 924 C C . ASP A 1 113 ? -30.816 12.102 46.600 1.00 65.38 113 ASP A C 1
ATOM 926 O O . ASP A 1 113 ? -30.884 12.206 45.374 1.00 65.38 113 ASP A O 1
ATOM 930 N N . THR A 1 114 ? -30.074 12.938 47.333 1.00 68.56 114 THR A N 1
ATOM 931 C CA . THR A 1 114 ? -29.241 14.013 46.756 1.00 68.56 114 THR A CA 1
ATOM 932 C C . THR A 1 114 ? -28.221 13.488 45.738 1.00 68.56 114 THR A C 1
ATOM 934 O O . THR A 1 114 ? -27.743 14.233 44.881 1.00 68.56 114 THR A O 1
ATOM 937 N N . THR A 1 115 ? -27.919 12.184 45.766 1.00 77.50 115 THR A N 1
ATOM 938 C CA . THR A 1 115 ? -27.012 11.532 44.816 1.00 77.50 115 THR A CA 1
ATOM 939 C C . THR A 1 115 ? -27.689 11.111 43.510 1.00 77.50 115 THR A C 1
ATOM 941 O O . THR A 1 115 ? -26.998 10.766 42.550 1.00 77.50 115 THR A O 1
ATOM 944 N N . TYR A 1 116 ? -29.024 11.157 43.426 1.00 77.25 116 TYR A N 1
ATOM 945 C CA . TYR A 1 116 ? -29.780 10.753 42.237 1.00 77.25 116 TYR A CA 1
ATOM 946 C C . TYR A 1 116 ? -29.403 11.586 41.009 1.00 77.25 116 TYR A C 1
ATOM 948 O O . TYR A 1 116 ? -29.114 11.025 39.952 1.00 77.25 116 TYR A O 1
ATOM 956 N N . SER A 1 117 ? -29.314 12.909 41.167 1.00 75.62 117 SER A N 1
ATOM 957 C CA . SER A 1 117 ? -28.930 13.817 40.079 1.00 75.62 117 SER A CA 1
ATOM 958 C C . SER A 1 117 ? -27.527 13.492 39.541 1.00 75.62 117 SER A C 1
ATOM 960 O O . SER A 1 117 ? -27.316 13.369 38.336 1.00 75.62 117 SER A O 1
ATOM 962 N N . VAL A 1 118 ? -26.583 13.192 40.443 1.00 81.06 118 VAL A N 1
ATOM 963 C CA . VAL A 1 118 ? -25.216 12.778 40.086 1.00 81.06 118 VAL A CA 1
ATOM 964 C C . VAL A 1 118 ? -25.205 11.425 39.365 1.00 81.06 118 VAL A C 1
ATOM 966 O O . VAL A 1 118 ? -24.477 11.252 38.391 1.00 81.06 118 VAL A O 1
ATOM 969 N N . LYS A 1 119 ? -26.027 10.459 39.791 1.00 83.00 119 LYS A N 1
ATOM 970 C CA . LYS A 1 119 ? -26.141 9.145 39.129 1.00 83.00 119 LYS A CA 1
ATOM 971 C C . LYS A 1 119 ? -26.697 9.260 37.706 1.00 83.00 119 LYS A C 1
ATOM 973 O O . LYS A 1 119 ? -26.262 8.513 36.829 1.00 83.00 119 LYS A O 1
ATOM 978 N N . VAL A 1 120 ? -27.642 10.173 37.473 1.00 86.25 120 VAL A N 1
ATOM 979 C CA . VAL A 1 120 ? -28.191 10.442 36.135 1.00 86.25 120 VAL A CA 1
ATOM 980 C C . VAL A 1 120 ? -27.118 11.047 35.230 1.00 86.25 120 VAL A C 1
ATOM 982 O O . VAL A 1 120 ? -26.916 10.556 34.119 1.00 86.25 120 VAL A O 1
ATOM 985 N N . GLU A 1 121 ? -26.370 12.036 35.719 1.00 87.69 121 GLU A N 1
ATOM 986 C CA . GLU A 1 121 ? -25.265 12.630 34.958 1.00 87.69 121 GLU A CA 1
ATOM 987 C C . GLU A 1 121 ? -24.132 11.634 34.686 1.00 87.69 121 GLU A C 1
ATOM 989 O O . GLU A 1 121 ? -23.619 11.565 33.570 1.00 87.69 121 GLU A O 1
ATOM 994 N N . LEU A 1 122 ? -23.790 10.775 35.650 1.00 87.81 122 LEU A N 1
ATOM 995 C CA . LEU A 1 122 ? -22.805 9.711 35.442 1.00 87.81 122 LEU A CA 1
ATOM 996 C C . LEU A 1 122 ? -23.229 8.737 34.339 1.00 87.81 122 LEU A C 1
ATOM 998 O O . LEU A 1 122 ? -22.394 8.353 33.521 1.00 87.81 122 LEU A O 1
ATOM 1002 N N . LYS A 1 123 ? -24.513 8.364 34.277 1.00 89.00 123 LYS A N 1
ATOM 1003 C CA . LYS A 1 123 ? -25.031 7.529 33.183 1.00 89.00 123 LYS A CA 1
ATOM 1004 C C . LYS A 1 123 ? -24.932 8.238 31.832 1.00 89.00 123 LYS A C 1
ATOM 1006 O O . LYS A 1 123 ? -24.412 7.642 30.892 1.00 89.00 123 LYS A O 1
ATOM 1011 N N . ARG A 1 124 ? -25.320 9.516 31.753 1.00 90.25 124 ARG A N 1
ATOM 1012 C CA . ARG A 1 124 ? -25.186 10.326 30.526 1.00 90.25 124 ARG A CA 1
ATOM 1013 C C . ARG A 1 124 ? -23.735 10.419 30.054 1.00 90.25 124 ARG A C 1
ATOM 1015 O O . ARG A 1 124 ? -23.455 10.277 28.866 1.00 90.25 124 ARG A O 1
ATOM 1022 N N . ILE A 1 125 ? -22.794 10.642 30.971 1.00 88.94 125 ILE A N 1
ATOM 1023 C CA . ILE A 1 125 ? -21.361 10.704 30.649 1.00 88.94 125 ILE A CA 1
ATOM 1024 C C . ILE A 1 125 ? -20.853 9.336 30.177 1.00 88.94 125 ILE A C 1
ATOM 1026 O O . ILE A 1 125 ? -20.112 9.267 29.197 1.00 88.94 125 ILE A O 1
ATOM 1030 N N . GLN A 1 126 ? -21.268 8.240 30.819 1.00 89.88 126 GLN A N 1
ATOM 1031 C CA . GLN A 1 126 ? -20.909 6.885 30.391 1.00 89.88 126 GLN A CA 1
ATOM 1032 C C . GLN A 1 126 ? -21.431 6.551 28.989 1.00 89.88 126 GLN A C 1
ATOM 1034 O O . GLN A 1 126 ? -20.705 5.941 28.208 1.00 89.88 126 GLN A O 1
ATOM 1039 N N . GLU A 1 127 ? -22.655 6.953 28.651 1.00 90.12 127 GLU A N 1
ATOM 1040 C CA . GLU A 1 127 ? -23.227 6.774 27.310 1.00 90.12 127 GLU A CA 1
ATOM 1041 C C . GLU A 1 127 ? -22.442 7.569 26.260 1.00 90.12 127 GLU A C 1
ATOM 1043 O O . GLU A 1 127 ? -21.969 6.984 25.285 1.00 90.12 127 GLU A O 1
ATOM 1048 N N . LYS A 1 128 ? -22.149 8.850 26.523 1.00 89.00 128 LYS A N 1
ATOM 1049 C CA . LYS A 1 128 ? -21.299 9.677 25.646 1.00 89.00 128 LYS A CA 1
ATOM 1050 C C . LYS A 1 128 ? -19.901 9.083 25.445 1.00 89.00 128 LYS A C 1
ATOM 1052 O O . LYS A 1 128 ? -19.338 9.170 24.354 1.00 89.00 128 LYS A O 1
ATOM 1057 N N . LEU A 1 129 ? -19.314 8.482 26.482 1.00 83.94 129 LEU A N 1
ATOM 1058 C CA . LEU A 1 129 ? -18.018 7.803 26.376 1.00 83.94 129 LEU A CA 1
ATOM 1059 C C . LEU A 1 129 ? -18.104 6.524 25.535 1.00 83.94 129 LEU A C 1
ATOM 1061 O O . LEU A 1 129 ? -17.181 6.248 24.770 1.00 83.94 129 LEU A O 1
ATOM 1065 N N . LYS A 1 130 ? -19.201 5.762 25.629 1.00 81.94 130 LYS A N 1
ATOM 1066 C CA . LYS A 1 130 ? -19.432 4.579 24.785 1.00 81.94 130 LYS A CA 1
ATOM 1067 C C . LYS A 1 130 ? -19.593 4.960 23.316 1.00 81.94 130 LYS A C 1
ATOM 1069 O O . LYS A 1 130 ? -18.941 4.355 22.472 1.00 81.94 130 LYS A O 1
ATOM 1074 N N . GLU A 1 131 ? -20.379 5.990 23.012 1.00 79.25 131 GLU A N 1
ATOM 1075 C CA . GLU A 1 131 ? -20.554 6.496 21.644 1.00 79.25 131 GLU A CA 1
ATOM 1076 C C . GLU A 1 131 ? -19.232 6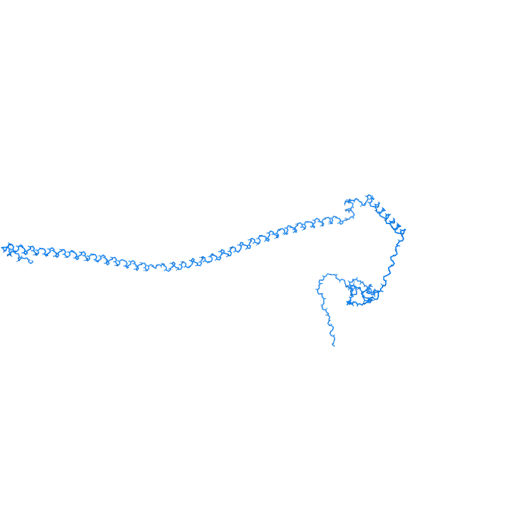.983 21.042 1.00 79.25 131 GLU A C 1
ATOM 1078 O O . GLU A 1 131 ? -18.873 6.605 19.925 1.00 79.25 131 GLU A O 1
ATOM 1083 N N . LYS A 1 132 ? -18.445 7.753 21.806 1.00 75.38 132 LYS A N 1
ATOM 1084 C CA . LYS A 1 132 ? -17.103 8.179 21.380 1.00 75.38 132 LYS A CA 1
ATOM 1085 C C . LYS A 1 132 ? -16.154 6.999 21.157 1.00 75.38 132 LYS A C 1
ATOM 1087 O O . LYS A 1 132 ? -15.354 7.055 20.228 1.00 75.38 132 LYS A O 1
ATOM 1092 N N . ASN A 1 133 ? -16.252 5.930 21.950 1.00 74.81 133 ASN A N 1
ATOM 1093 C CA . ASN A 1 133 ? -15.459 4.711 21.746 1.00 74.81 133 ASN A CA 1
ATOM 1094 C C . ASN A 1 133 ? -15.880 3.920 20.499 1.00 74.81 133 ASN A C 1
ATOM 1096 O O . ASN A 1 133 ? -15.034 3.371 19.799 1.00 74.81 133 ASN A O 1
ATOM 1100 N N . ILE A 1 134 ? -17.174 3.876 20.182 1.00 71.06 134 ILE A N 1
ATOM 1101 C CA . ILE A 1 134 ? -17.662 3.253 18.943 1.00 71.06 134 ILE A CA 1
ATOM 1102 C C . ILE A 1 134 ? -17.178 4.057 17.730 1.00 71.06 134 ILE A C 1
ATOM 1104 O O . ILE A 1 134 ? -16.712 3.482 16.746 1.00 71.06 134 ILE A O 1
ATOM 1108 N N . ASN A 1 135 ? -17.222 5.388 17.814 1.00 67.44 135 ASN A N 1
ATOM 1109 C CA . ASN A 1 135 ? -16.731 6.266 16.755 1.00 67.44 135 ASN A CA 1
ATOM 1110 C C . ASN A 1 135 ? -15.209 6.181 16.587 1.00 67.44 135 ASN A C 1
ATOM 1112 O O . ASN A 1 135 ? -14.740 6.135 15.453 1.00 67.44 135 ASN A O 1
ATOM 1116 N N . SER A 1 136 ? -14.438 6.084 17.676 1.00 60.84 136 SER A N 1
ATOM 1117 C CA . SER A 1 136 ? -12.989 5.862 17.598 1.00 60.84 136 SER A CA 1
ATOM 1118 C C . SER A 1 136 ? -12.651 4.489 17.006 1.00 60.84 136 SER A C 1
ATOM 1120 O O . SER A 1 136 ? -11.703 4.380 16.233 1.00 60.84 136 SER A O 1
ATOM 1122 N N . GLY A 1 137 ? -13.455 3.457 17.283 1.00 67.94 137 GLY A N 1
ATOM 1123 C CA . GLY A 1 137 ? -13.357 2.147 16.635 1.00 67.94 137 GLY A CA 1
ATOM 1124 C C . GLY A 1 137 ? -13.620 2.203 15.126 1.00 67.94 137 GLY A C 1
ATOM 1125 O O . GLY A 1 137 ? -12.825 1.677 14.350 1.00 67.94 137 GLY A O 1
ATOM 1126 N N . LYS A 1 138 ? -14.678 2.903 14.692 1.00 66.69 138 LYS A N 1
ATOM 1127 C CA . LYS A 1 138 ? -14.961 3.132 13.261 1.00 66.69 138 LYS A CA 1
ATOM 1128 C C . LYS A 1 138 ? -13.842 3.913 12.568 1.00 66.69 138 LYS A C 1
ATOM 1130 O O . LYS A 1 138 ? -13.455 3.551 11.462 1.00 66.69 138 LYS A O 1
ATOM 1135 N N . PHE A 1 139 ? -13.295 4.937 13.225 1.00 57.69 139 PHE A N 1
ATOM 1136 C CA . PHE A 1 139 ? -12.161 5.706 12.702 1.00 57.69 139 PHE A CA 1
ATOM 1137 C C . PHE A 1 139 ? -10.900 4.847 12.562 1.00 57.69 139 PHE A C 1
ATOM 1139 O O . PHE A 1 139 ? -10.217 4.937 11.548 1.00 57.69 139 PHE A O 1
ATOM 1146 N N . LYS A 1 140 ? -10.617 3.971 13.536 1.00 64.75 140 LYS A N 1
ATOM 1147 C CA . LYS A 1 140 ? -9.496 3.019 13.469 1.00 64.75 140 LYS A CA 1
ATOM 1148 C C . LYS A 1 140 ? -9.646 2.016 12.328 1.00 64.75 140 LYS A C 1
ATOM 1150 O O . LYS A 1 140 ? -8.668 1.739 11.651 1.00 64.75 140 LYS A O 1
ATOM 1155 N N . PHE A 1 141 ? -10.855 1.508 12.095 1.00 64.31 141 PHE A N 1
ATOM 1156 C CA . PHE A 1 141 ? -11.123 0.580 10.993 1.00 64.31 141 PHE A CA 1
ATOM 1157 C C . PHE A 1 141 ? -11.014 1.255 9.616 1.00 64.31 141 PHE A C 1
ATOM 1159 O O . PHE A 1 141 ? -10.491 0.680 8.669 1.00 64.31 141 PHE A O 1
ATOM 1166 N N . GLN A 1 142 ? -11.467 2.505 9.494 1.00 65.69 142 GLN A N 1
ATOM 1167 C CA . GLN A 1 142 ? -11.250 3.275 8.266 1.00 65.69 142 GLN A CA 1
ATOM 1168 C C . GLN A 1 142 ? -9.773 3.615 8.051 1.00 65.69 142 GLN A C 1
ATOM 1170 O O . GLN A 1 142 ? -9.323 3.607 6.909 1.00 65.69 142 GLN A O 1
ATOM 1175 N N . HIS A 1 143 ? -9.024 3.889 9.122 1.00 69.88 143 HIS A N 1
ATOM 1176 C CA . HIS A 1 143 ? -7.578 4.056 9.035 1.00 69.88 143 HIS A CA 1
ATOM 1177 C C . HIS A 1 143 ? -6.895 2.776 8.566 1.00 69.88 143 HIS A C 1
ATOM 1179 O O . HIS A 1 143 ? -6.152 2.859 7.604 1.00 69.88 143 HIS A O 1
ATOM 1185 N N . SER A 1 144 ? -7.224 1.601 9.118 1.00 72.75 144 SER A N 1
ATOM 1186 C CA . SER A 1 144 ? -6.585 0.350 8.684 1.00 72.75 144 SER A CA 1
ATOM 1187 C C . SER A 1 144 ? -6.819 0.051 7.204 1.00 72.75 144 SER A C 1
ATOM 1189 O O . SER A 1 144 ? -5.891 -0.349 6.516 1.00 72.75 144 SER A O 1
ATOM 1191 N N . LYS A 1 145 ? -8.030 0.311 6.691 1.00 78.88 145 LYS A N 1
ATOM 1192 C CA . LYS A 1 145 ? -8.320 0.142 5.261 1.00 78.88 145 LYS A CA 1
ATOM 1193 C C . LYS A 1 145 ? -7.527 1.121 4.386 1.00 78.88 145 LYS A C 1
ATOM 1195 O O . LYS A 1 145 ? -6.998 0.737 3.352 1.00 78.88 145 LYS A O 1
ATOM 1200 N N . LYS A 1 146 ? -7.420 2.385 4.803 1.00 79.00 146 LYS A N 1
ATOM 1201 C CA . LYS A 1 146 ? -6.585 3.370 4.099 1.00 79.00 146 LYS A CA 1
ATOM 1202 C C . LYS A 1 146 ? -5.096 3.040 4.203 1.00 79.00 146 LYS A C 1
ATOM 1204 O O . LYS A 1 146 ? -4.353 3.320 3.274 1.00 79.00 146 LYS A O 1
ATOM 1209 N N . ASP A 1 147 ? -4.661 2.461 5.316 1.00 82.12 147 ASP A N 1
ATOM 1210 C CA . ASP A 1 147 ? -3.276 2.049 5.528 1.00 82.12 147 ASP A CA 1
ATOM 1211 C C . ASP A 1 147 ? -2.909 0.863 4.614 1.00 82.12 147 ASP A C 1
ATOM 1213 O O . ASP A 1 147 ? -1.798 0.842 4.087 1.00 82.12 147 ASP A O 1
ATOM 1217 N N . GLU A 1 148 ? -3.847 -0.060 4.355 1.00 85.06 148 GLU A N 1
ATOM 1218 C CA . GLU A 1 148 ? -3.719 -1.114 3.332 1.00 85.06 148 GLU A CA 1
ATOM 1219 C C . GLU A 1 148 ? -3.592 -0.514 1.920 1.00 85.06 148 GLU A C 1
ATOM 1221 O O . GLU A 1 148 ? -2.614 -0.790 1.231 1.00 85.06 148 GLU A O 1
ATOM 1226 N N . GLU A 1 149 ? -4.486 0.404 1.530 1.00 91.69 149 GLU A N 1
ATOM 1227 C CA . GLU A 1 149 ? -4.410 1.100 0.230 1.00 91.69 149 GLU A CA 1
ATOM 1228 C C . GLU A 1 149 ? -3.079 1.874 0.059 1.00 91.69 149 GLU A C 1
ATOM 1230 O O . GLU A 1 149 ? -2.485 1.901 -1.019 1.00 91.69 149 GLU A O 1
ATOM 1235 N N . ILE A 1 150 ? -2.561 2.484 1.132 1.00 91.81 150 ILE A N 1
ATOM 1236 C CA . ILE A 1 150 ? -1.253 3.160 1.134 1.00 91.81 150 ILE A CA 1
ATOM 1237 C C . ILE A 1 150 ? -0.101 2.160 0.965 1.00 91.81 150 ILE A C 1
ATOM 1239 O O . ILE A 1 150 ? 0.928 2.511 0.380 1.00 91.81 150 ILE A O 1
ATOM 1243 N N . CYS A 1 151 ? -0.225 0.951 1.509 1.00 88.38 151 CYS A N 1
ATOM 1244 C CA . CYS A 1 151 ? 0.772 -0.101 1.346 1.00 88.38 151 CYS A CA 1
ATOM 1245 C C . CYS A 1 151 ? 0.867 -0.553 -0.115 1.00 88.38 151 CYS A C 1
ATOM 1247 O O . CYS A 1 151 ? 1.976 -0.560 -0.651 1.00 88.38 151 CYS A O 1
ATOM 1249 N N . ASP A 1 152 ? -0.266 -0.798 -0.770 1.00 93.44 152 ASP A N 1
ATOM 1250 C CA . ASP A 1 152 ? -0.311 -1.217 -2.177 1.00 93.44 152 ASP A CA 1
ATOM 1251 C C . ASP A 1 152 ? 0.275 -0.136 -3.102 1.00 93.44 152 ASP A C 1
ATOM 1253 O O . ASP A 1 152 ? 1.196 -0.392 -3.881 1.00 93.44 152 ASP A O 1
ATOM 1257 N N . LEU A 1 153 ? -0.144 1.125 -2.927 1.00 94.69 153 LEU A N 1
ATOM 1258 C CA . LEU A 1 153 ? 0.394 2.256 -3.698 1.00 94.69 153 LEU A CA 1
ATOM 1259 C C . LEU A 1 153 ? 1.908 2.442 -3.502 1.00 94.69 153 LEU A C 1
ATOM 1261 O O . LEU A 1 153 ? 2.624 2.855 -4.417 1.00 94.69 153 LEU A O 1
ATOM 1265 N N . LYS A 1 154 ? 2.437 2.143 -2.309 1.00 95.25 154 LYS A N 1
ATOM 1266 C CA . LYS A 1 154 ? 3.886 2.186 -2.057 1.00 95.25 154 LYS A CA 1
ATOM 1267 C C . LYS A 1 154 ? 4.633 1.077 -2.790 1.00 95.25 154 LYS A C 1
ATOM 1269 O O . LYS A 1 154 ? 5.789 1.293 -3.157 1.00 95.25 154 LYS A O 1
ATOM 1274 N N . GLU A 1 155 ? 4.031 -0.092 -2.970 1.00 95.38 155 GLU A N 1
ATOM 1275 C CA . GLU A 1 155 ? 4.629 -1.178 -3.749 1.00 95.38 155 GLU A CA 1
ATOM 1276 C C . GLU A 1 155 ? 4.640 -0.855 -5.242 1.00 95.38 155 GLU A C 1
ATOM 1278 O O . GLU A 1 155 ? 5.683 -1.006 -5.883 1.00 95.38 155 GLU A O 1
ATOM 1283 N N . GLU A 1 156 ? 3.555 -0.289 -5.771 1.00 96.38 156 GLU A N 1
ATOM 1284 C CA . GLU A 1 156 ? 3.508 0.205 -7.152 1.00 96.38 156 GLU A CA 1
ATOM 1285 C C . GLU A 1 156 ? 4.576 1.277 -7.409 1.00 96.38 156 GLU A C 1
ATOM 1287 O O . GLU A 1 156 ? 5.332 1.191 -8.379 1.00 96.38 156 GLU A O 1
ATOM 1292 N N . LEU A 1 157 ? 4.727 2.248 -6.500 1.00 95.12 157 LEU A N 1
ATOM 1293 C CA . LEU A 1 157 ? 5.771 3.271 -6.610 1.00 95.12 157 LEU A CA 1
ATOM 1294 C C . LEU A 1 157 ? 7.186 2.682 -6.581 1.00 95.12 157 LEU A C 1
ATOM 1296 O O . LEU A 1 157 ? 8.067 3.166 -7.294 1.00 95.12 157 LEU A O 1
ATOM 1300 N N . LYS A 1 158 ? 7.427 1.640 -5.775 1.00 96.38 158 LYS A N 1
ATOM 1301 C CA . LYS A 1 158 ? 8.717 0.934 -5.772 1.00 96.38 158 LYS A CA 1
ATOM 1302 C C . LYS A 1 158 ? 8.964 0.241 -7.109 1.00 96.38 158 LYS A C 1
ATOM 1304 O O . LYS A 1 158 ? 10.059 0.379 -7.649 1.00 96.38 158 LYS A O 1
ATOM 1309 N N . SER A 1 159 ? 7.959 -0.447 -7.647 1.00 95.81 159 SER A N 1
ATOM 1310 C CA . SER A 1 159 ? 8.023 -1.098 -8.960 1.00 95.81 159 SER A CA 1
ATOM 1311 C C . SER A 1 159 ? 8.369 -0.091 -10.064 1.00 95.81 159 SER A C 1
ATOM 1313 O O . SER A 1 159 ? 9.388 -0.240 -10.746 1.00 95.81 159 SER A O 1
ATOM 1315 N N . ILE A 1 160 ? 7.622 1.013 -10.158 1.00 96.62 160 ILE A N 1
ATOM 1316 C CA . ILE A 1 160 ? 7.863 2.071 -11.151 1.00 96.62 160 ILE A CA 1
ATOM 1317 C C . ILE A 1 160 ? 9.270 2.654 -11.002 1.00 96.62 160 ILE A C 1
ATOM 1319 O O . ILE A 1 160 ? 9.969 2.838 -11.997 1.00 96.62 160 ILE A O 1
ATOM 1323 N N . LYS A 1 161 ? 9.722 2.904 -9.767 1.00 97.75 161 LYS A N 1
ATOM 1324 C CA . LYS A 1 161 ? 11.073 3.411 -9.512 1.00 97.75 161 LYS A CA 1
ATOM 1325 C C . LYS A 1 161 ? 12.150 2.460 -10.038 1.00 97.75 161 LYS A C 1
ATOM 1327 O O . LYS A 1 161 ? 13.065 2.917 -10.711 1.00 97.75 161 LYS A O 1
ATOM 1332 N N . THR A 1 162 ? 12.023 1.154 -9.793 1.00 95.88 162 THR A N 1
ATOM 1333 C CA . THR A 1 162 ? 12.993 0.175 -10.317 1.00 95.88 162 THR A CA 1
ATOM 1334 C C . THR A 1 162 ? 13.015 0.132 -11.846 1.00 95.88 162 THR A C 1
ATOM 1336 O O . THR A 1 162 ? 14.090 0.046 -12.439 1.00 95.88 162 THR A O 1
ATOM 1339 N N . SER A 1 163 ? 11.854 0.273 -12.496 1.00 97.31 163 SER A N 1
ATOM 1340 C CA . SER A 1 163 ? 11.769 0.382 -13.957 1.00 97.31 163 SER A CA 1
ATOM 1341 C C . SER A 1 163 ? 12.439 1.659 -14.466 1.00 97.31 163 SER A C 1
ATOM 1343 O O . SER A 1 163 ? 13.189 1.620 -15.439 1.00 97.31 163 SER A O 1
ATOM 1345 N N . LEU A 1 164 ? 12.208 2.794 -13.799 1.00 97.56 164 LEU A N 1
ATOM 134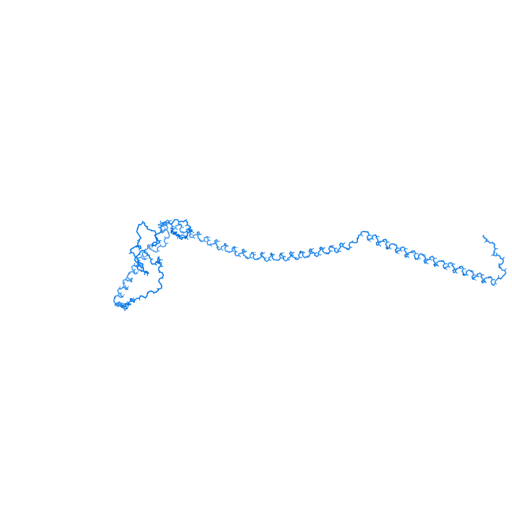6 C CA . LEU A 1 164 ? 12.832 4.069 -14.144 1.00 97.56 164 LEU A CA 1
ATOM 1347 C C . LEU A 1 164 ? 14.357 3.997 -14.019 1.00 97.56 164 LEU A C 1
ATOM 1349 O O . LEU A 1 164 ? 15.059 4.428 -14.930 1.00 97.56 164 LEU A O 1
ATOM 1353 N N . ASP A 1 165 ? 14.866 3.416 -12.932 1.00 96.75 165 ASP A N 1
ATOM 1354 C CA . ASP A 1 165 ? 16.304 3.238 -12.717 1.00 96.75 165 ASP A CA 1
ATOM 1355 C C . ASP A 1 165 ? 16.924 2.381 -13.838 1.00 96.75 165 ASP A C 1
ATOM 1357 O O . ASP A 1 165 ? 17.985 2.722 -14.365 1.00 96.75 165 ASP A O 1
ATOM 1361 N N . SER A 1 166 ? 16.227 1.325 -14.276 1.00 96.31 166 SER A N 1
ATOM 1362 C CA . SER A 1 166 ? 16.641 0.510 -15.425 1.00 96.31 166 SER A CA 1
ATOM 1363 C C . SER A 1 166 ? 16.679 1.314 -16.731 1.00 96.31 166 SER A C 1
ATOM 1365 O O . SER A 1 166 ? 17.685 1.278 -17.442 1.00 96.31 166 SER A O 1
ATOM 1367 N N . HIS A 1 167 ? 15.644 2.104 -17.029 1.00 96.81 167 HIS A N 1
ATOM 1368 C CA . HIS A 1 167 ? 15.624 2.949 -18.227 1.00 96.81 167 HIS A CA 1
ATOM 1369 C C . HIS A 1 167 ? 16.707 4.031 -18.208 1.00 96.81 167 HIS A C 1
ATOM 1371 O O . HIS A 1 167 ? 17.308 4.320 -19.240 1.00 96.81 167 HIS A O 1
ATOM 1377 N N . VAL A 1 168 ? 17.012 4.614 -17.047 1.00 97.50 168 VAL A N 1
ATOM 1378 C CA . VAL A 1 168 ? 18.104 5.590 -16.918 1.00 97.50 168 VAL A CA 1
ATOM 1379 C C . VAL A 1 168 ? 19.455 4.946 -17.231 1.00 97.50 168 VAL A C 1
ATOM 1381 O O . VAL A 1 168 ? 20.296 5.583 -17.868 1.00 97.50 168 VAL A O 1
ATOM 1384 N N . ILE A 1 169 ? 19.675 3.696 -16.815 1.00 96.19 169 ILE A N 1
ATOM 1385 C CA . ILE A 1 169 ? 20.889 2.946 -17.168 1.00 96.19 169 ILE A CA 1
ATOM 1386 C C . ILE A 1 169 ? 20.965 2.749 -18.687 1.00 96.19 169 ILE A C 1
ATOM 1388 O O . ILE A 1 169 ? 21.981 3.105 -19.282 1.00 96.19 169 ILE A O 1
ATOM 1392 N N . GLN A 1 170 ? 19.875 2.302 -19.319 1.00 96.75 170 GLN A N 1
ATOM 1393 C CA . GLN A 1 170 ? 19.808 2.122 -20.777 1.00 96.75 170 GLN A CA 1
ATOM 1394 C C . GLN A 1 170 ? 20.087 3.428 -21.535 1.00 96.75 170 GLN A C 1
ATOM 1396 O O . GLN A 1 170 ? 20.870 3.448 -22.480 1.00 96.75 170 GLN A O 1
ATOM 1401 N N . ILE A 1 171 ? 19.500 4.548 -21.101 1.00 95.69 171 ILE A N 1
ATOM 1402 C CA . ILE A 1 171 ? 19.738 5.861 -21.719 1.00 95.69 171 ILE A CA 1
ATOM 1403 C C . ILE A 1 171 ? 21.217 6.249 -21.619 1.00 95.69 171 ILE A C 1
ATOM 1405 O O . ILE A 1 171 ? 21.786 6.740 -22.591 1.00 95.69 171 ILE A O 1
ATOM 1409 N N . LYS A 1 172 ? 21.862 6.013 -20.471 1.00 95.69 172 LYS A N 1
ATOM 1410 C CA . LYS A 1 172 ? 23.295 6.300 -20.299 1.00 95.69 172 LYS A CA 1
ATOM 1411 C C . LYS A 1 172 ? 24.174 5.429 -21.193 1.00 95.69 172 LYS A C 1
ATOM 1413 O O . LYS A 1 172 ? 25.197 5.905 -21.677 1.00 95.69 172 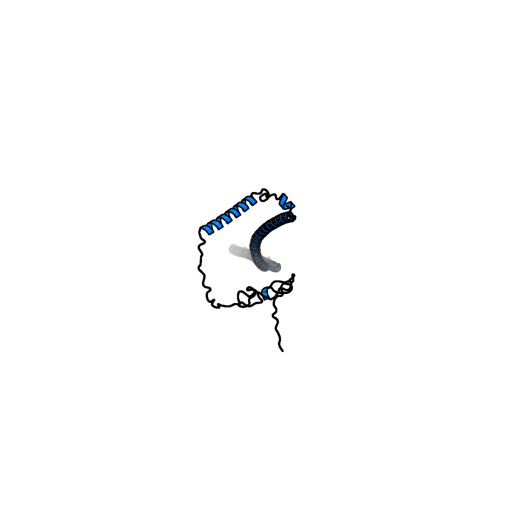LYS A O 1
ATOM 1418 N N . GLU A 1 173 ? 23.809 4.169 -21.403 1.00 95.94 173 GLU A N 1
ATOM 1419 C CA . GLU A 1 173 ? 24.517 3.279 -22.330 1.00 95.94 173 GLU A CA 1
ATOM 1420 C C . GLU A 1 173 ? 24.386 3.769 -23.773 1.00 95.94 173 GLU A C 1
ATOM 1422 O O . GLU A 1 173 ? 25.403 3.965 -24.436 1.00 95.94 173 GLU A O 1
ATOM 1427 N N . LEU A 1 174 ? 23.170 4.100 -24.212 1.00 93.81 174 LEU A N 1
ATOM 1428 C CA . LEU A 1 174 ? 22.926 4.665 -25.543 1.00 93.81 174 LEU A CA 1
ATOM 1429 C C . LEU A 1 174 ? 23.647 6.003 -25.755 1.00 93.81 174 LEU A C 1
ATOM 1431 O O . LEU A 1 174 ? 24.163 6.267 -26.838 1.00 93.81 174 LEU A O 1
ATOM 1435 N N . GLN A 1 175 ? 23.736 6.848 -24.725 1.00 93.12 175 GLN A N 1
ATOM 1436 C CA . GLN A 1 175 ? 24.516 8.088 -24.786 1.00 93.12 175 GLN A CA 1
ATOM 1437 C C . GLN A 1 175 ? 26.008 7.816 -25.000 1.00 93.12 175 GLN A C 1
ATOM 1439 O O . GLN A 1 175 ? 26.626 8.481 -25.829 1.00 93.12 175 GLN A O 1
ATOM 1444 N N . LYS A 1 176 ? 26.578 6.822 -24.308 1.00 91.12 176 LYS A N 1
ATOM 1445 C CA . LYS A 1 176 ? 27.975 6.411 -24.520 1.00 91.12 176 LYS A CA 1
ATOM 1446 C C . LYS A 1 176 ? 28.193 5.852 -25.919 1.00 91.12 176 LYS A C 1
ATOM 1448 O O . LYS A 1 176 ? 29.241 6.090 -26.508 1.00 91.12 176 LYS A O 1
ATOM 1453 N N . GLU A 1 177 ? 27.239 5.095 -26.452 1.00 91.12 177 GLU A N 1
ATOM 1454 C CA . GLU A 1 177 ? 27.311 4.613 -27.832 1.00 91.12 177 GLU A CA 1
ATOM 1455 C C . GLU A 1 177 ? 27.276 5.774 -28.823 1.00 91.12 177 GLU A C 1
ATOM 1457 O O . GLU A 1 177 ? 28.149 5.861 -29.679 1.00 91.12 177 GLU A O 1
ATOM 1462 N N . LEU A 1 178 ? 26.356 6.724 -28.652 1.00 87.75 178 LEU A N 1
ATOM 1463 C CA . LEU A 1 178 ? 26.302 7.933 -29.473 1.00 87.75 178 LEU A CA 1
ATOM 1464 C C . LEU A 1 178 ? 27.591 8.753 -29.399 1.00 87.75 178 LEU A C 1
ATOM 1466 O O . LEU A 1 178 ? 28.035 9.262 -30.422 1.00 8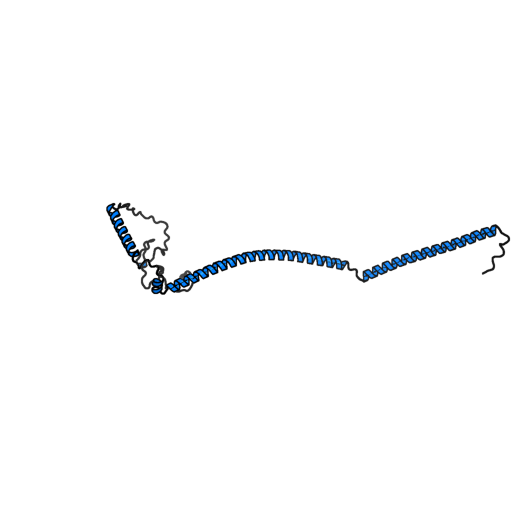7.75 178 LEU A O 1
ATOM 1470 N N . GLU A 1 179 ? 28.212 8.878 -28.225 1.00 86.31 179 GLU A N 1
ATOM 1471 C CA . GLU A 1 179 ? 29.505 9.557 -28.091 1.00 86.31 179 GLU A CA 1
ATOM 1472 C C . GLU A 1 179 ? 30.627 8.863 -28.865 1.00 86.31 179 GLU A C 1
ATOM 1474 O O . GLU A 1 179 ? 31.453 9.557 -29.447 1.00 86.31 179 GLU A O 1
ATOM 1479 N N . LYS A 1 180 ? 30.626 7.526 -28.961 1.00 81.44 180 LYS A N 1
ATOM 1480 C CA . LYS A 1 180 ? 31.588 6.796 -29.808 1.00 81.44 180 LYS A CA 1
ATOM 1481 C C . LYS A 1 180 ? 31.397 7.085 -31.298 1.00 81.44 180 LYS A C 1
ATOM 1483 O O . LYS A 1 180 ? 32.364 7.026 -32.047 1.00 81.44 180 LYS A O 1
ATOM 1488 N N . PHE A 1 181 ? 30.166 7.363 -31.729 1.00 71.94 181 PHE A N 1
ATOM 1489 C CA . PHE A 1 181 ? 29.843 7.658 -33.130 1.00 71.94 181 PHE A CA 1
ATOM 1490 C C . PHE A 1 181 ? 29.947 9.142 -33.492 1.00 71.94 181 PHE A C 1
ATOM 1492 O O . PHE A 1 181 ? 29.832 9.486 -34.670 1.00 71.94 181 PHE A O 1
ATOM 1499 N N . LYS A 1 182 ? 30.167 10.036 -32.521 1.00 71.69 182 LYS A N 1
ATOM 1500 C CA . LYS A 1 182 ? 30.476 11.436 -32.818 1.00 71.69 182 LYS A CA 1
ATOM 1501 C C . LYS A 1 182 ? 31.878 11.498 -33.420 1.00 71.69 182 LYS A C 1
ATOM 1503 O O . LYS A 1 182 ? 32.863 11.547 -32.691 1.00 71.69 182 LYS A O 1
ATOM 1508 N N . ALA A 1 183 ? 31.946 11.484 -34.751 1.00 64.50 183 ALA A N 1
ATOM 1509 C CA . ALA A 1 183 ? 33.162 11.795 -35.489 1.00 64.50 183 ALA A CA 1
ATOM 1510 C C . ALA A 1 183 ? 33.710 13.135 -34.989 1.00 64.50 183 ALA A C 1
ATOM 1512 O O . ALA A 1 183 ? 32.956 14.108 -34.849 1.00 64.50 183 ALA A O 1
ATOM 1513 N N . THR A 1 184 ? 35.003 13.182 -34.682 1.00 67.12 184 THR A N 1
ATOM 1514 C CA . THR A 1 184 ? 35.624 14.455 -34.333 1.00 67.12 184 THR A CA 1
ATOM 1515 C C . THR A 1 184 ? 35.638 15.353 -35.579 1.00 67.12 184 THR A C 1
ATOM 1517 O O . THR A 1 184 ? 35.629 14.844 -36.705 1.00 67.12 184 THR A O 1
ATOM 1520 N N . PRO A 1 185 ? 35.642 16.689 -35.430 1.00 65.94 185 PRO A N 1
ATOM 1521 C CA . PRO A 1 185 ? 35.780 17.594 -36.574 1.00 65.94 185 PRO A CA 1
ATOM 1522 C C . PRO A 1 185 ? 36.996 17.251 -37.453 1.00 65.94 185 PRO A C 1
ATOM 1524 O O . PRO A 1 185 ? 36.927 17.360 -38.672 1.00 65.94 185 PRO A O 1
ATOM 1527 N N . GLU A 1 186 ? 38.066 16.743 -36.836 1.00 66.25 186 GLU A N 1
ATOM 1528 C CA . GLU A 1 186 ? 39.293 16.300 -37.502 1.00 66.25 186 GLU A CA 1
ATOM 1529 C C . GLU A 1 186 ? 39.073 15.054 -38.381 1.00 66.25 186 GLU A C 1
ATOM 1531 O O . GLU A 1 186 ? 39.589 14.991 -39.498 1.00 66.25 186 GLU A O 1
ATOM 1536 N N . ASP A 1 187 ? 38.249 14.096 -37.939 1.00 68.06 187 ASP A N 1
ATOM 1537 C CA . ASP A 1 187 ? 37.886 12.915 -38.738 1.00 68.06 187 ASP A CA 1
ATOM 1538 C C . ASP A 1 187 ? 37.045 13.295 -39.965 1.00 68.06 187 ASP A C 1
ATOM 1540 O O . ASP A 1 187 ? 37.211 12.728 -41.050 1.00 68.06 187 ASP A O 1
ATOM 1544 N N . LEU A 1 188 ? 36.156 14.281 -39.809 1.00 70.19 188 LEU A N 1
ATOM 1545 C CA . LEU A 1 188 ? 35.324 14.792 -40.897 1.00 70.19 188 LEU A CA 1
ATOM 1546 C C . LEU A 1 188 ? 36.164 15.550 -41.937 1.00 70.19 188 LEU A C 1
ATOM 1548 O O . LEU A 1 188 ? 35.974 15.368 -43.141 1.00 70.19 188 LEU A O 1
ATOM 1552 N N . ASP A 1 189 ? 37.120 16.359 -41.482 1.00 73.00 189 ASP A N 1
ATOM 1553 C CA . ASP A 1 189 ? 38.047 17.087 -42.351 1.00 73.00 189 ASP A CA 1
ATOM 1554 C C . ASP A 1 189 ? 38.977 16.137 -43.107 1.00 73.00 189 ASP A C 1
ATOM 1556 O O . ASP A 1 189 ? 39.185 16.299 -44.312 1.00 73.00 189 ASP A O 1
ATOM 1560 N N . MET A 1 190 ? 39.470 15.091 -42.442 1.00 71.88 190 MET A N 1
ATOM 1561 C CA . MET A 1 190 ? 40.280 14.047 -43.065 1.00 71.88 190 MET A CA 1
ATOM 1562 C C . MET A 1 190 ? 39.488 13.259 -44.123 1.00 71.88 190 MET A C 1
ATOM 1564 O O . MET A 1 190 ? 40.011 12.992 -45.210 1.00 71.88 190 MET A O 1
ATOM 1568 N N . PHE A 1 191 ? 38.213 12.951 -43.865 1.00 71.94 191 PHE A N 1
ATOM 1569 C CA . PHE A 1 191 ? 37.328 12.312 -44.844 1.00 71.94 191 PHE A CA 1
ATOM 1570 C C . PHE A 1 191 ? 37.043 13.220 -46.054 1.00 71.94 191 PHE A C 1
ATOM 1572 O O . PHE A 1 191 ? 37.137 12.777 -47.203 1.00 71.94 191 PHE A O 1
ATOM 1579 N N . ASN A 1 192 ? 36.768 14.506 -45.820 1.00 78.94 192 ASN A N 1
ATOM 1580 C CA . ASN A 1 192 ? 36.535 15.495 -46.876 1.00 78.94 192 ASN A CA 1
ATOM 1581 C C . ASN A 1 192 ? 37.786 15.728 -47.742 1.00 78.94 192 ASN A C 1
ATOM 1583 O O . ASN A 1 192 ? 37.684 15.811 -48.969 1.00 78.94 192 ASN A O 1
ATOM 1587 N N . LEU A 1 193 ? 38.975 15.788 -47.131 1.00 78.19 193 LEU A N 1
ATOM 1588 C CA . LEU A 1 193 ? 40.262 15.871 -47.831 1.00 78.19 193 LEU A CA 1
ATOM 1589 C C . LEU A 1 193 ? 40.516 14.638 -48.702 1.00 78.19 193 LEU A C 1
ATOM 1591 O O . LEU A 1 193 ? 40.928 14.779 -49.855 1.00 78.19 193 LEU A O 1
ATOM 1595 N N . HIS A 1 194 ? 40.245 13.438 -48.184 1.00 85.12 194 HIS A N 1
ATOM 1596 C CA . HIS A 1 194 ? 40.386 12.198 -48.945 1.00 85.12 194 HIS A CA 1
ATOM 1597 C C . HIS A 1 194 ? 39.483 12.191 -50.186 1.00 85.12 194 HIS A C 1
ATOM 1599 O O . HIS A 1 194 ? 39.971 11.995 -51.299 1.00 85.12 194 HIS A O 1
ATOM 1605 N N . TRP A 1 195 ? 38.195 12.499 -50.018 1.00 81.38 195 TRP A N 1
ATOM 1606 C CA . TRP A 1 195 ? 37.241 12.556 -51.129 1.00 81.38 195 TRP A CA 1
ATOM 1607 C C . TRP A 1 195 ? 37.588 13.628 -52.161 1.00 81.38 195 TRP A C 1
ATOM 1609 O O . TRP A 1 195 ? 37.491 13.387 -53.364 1.00 81.38 195 TRP A O 1
ATOM 1619 N N . ARG A 1 196 ? 38.048 14.800 -51.712 1.00 80.50 196 ARG A N 1
ATOM 1620 C CA . ARG A 1 196 ? 38.502 15.869 -52.607 1.00 80.50 196 ARG A CA 1
ATOM 1621 C C . ARG A 1 196 ? 39.711 15.435 -53.436 1.00 80.50 196 ARG A C 1
ATOM 1623 O O . ARG A 1 196 ? 39.764 15.725 -54.629 1.00 80.50 196 ARG A O 1
ATOM 1630 N N . ASN A 1 197 ? 40.654 14.716 -52.832 1.00 80.88 197 ASN A N 1
ATOM 1631 C CA . ASN A 1 197 ? 41.824 14.190 -53.530 1.00 80.88 197 ASN A CA 1
ATOM 1632 C C . ASN A 1 197 ? 41.457 13.082 -54.526 1.00 80.88 197 ASN A C 1
ATOM 1634 O O . ASN A 1 197 ? 41.975 13.085 -55.640 1.00 80.88 197 ASN A O 1
ATOM 1638 N N . GLU A 1 198 ? 40.552 12.170 -54.174 1.00 84.56 198 GLU A N 1
ATOM 1639 C CA . GLU A 1 198 ? 40.055 11.139 -55.099 1.00 84.56 198 GLU A CA 1
ATOM 1640 C C . GLU A 1 198 ? 39.287 11.746 -56.279 1.00 84.56 198 GLU A C 1
ATOM 1642 O O . GLU A 1 198 ? 39.511 11.369 -57.431 1.00 84.56 198 GLU A O 1
ATOM 1647 N N . PHE A 1 199 ? 38.462 12.764 -56.026 1.00 85.62 199 PHE A N 1
ATOM 1648 C CA . PHE A 1 199 ? 37.780 13.505 -57.085 1.00 85.62 199 PHE A CA 1
ATOM 1649 C C . PHE A 1 199 ? 38.775 14.174 -58.044 1.00 85.62 199 PHE A C 1
ATOM 1651 O O . PHE A 1 199 ? 38.665 14.021 -59.260 1.00 85.62 199 PHE A O 1
ATOM 1658 N N . LEU A 1 200 ? 39.796 14.856 -57.511 1.00 82.88 200 LEU A N 1
ATOM 1659 C CA . LEU A 1 200 ? 40.842 15.487 -58.322 1.00 82.88 200 LEU A CA 1
ATOM 1660 C C . LEU A 1 200 ? 41.659 14.465 -59.122 1.00 82.88 200 LEU A C 1
ATOM 1662 O O . LEU A 1 200 ? 41.985 14.724 -60.279 1.00 82.88 200 LEU A O 1
ATOM 1666 N N . LYS A 1 201 ? 41.970 13.294 -58.552 1.00 85.31 201 LYS A N 1
ATOM 1667 C CA . LYS A 1 201 ? 42.636 12.205 -59.286 1.00 85.31 201 LYS A CA 1
ATOM 1668 C C . LYS A 1 201 ? 41.781 11.710 -60.450 1.00 85.31 201 LYS A C 1
ATOM 1670 O O . LYS A 1 201 ? 42.302 11.563 -61.552 1.00 85.31 201 LYS A O 1
ATOM 1675 N N . SER A 1 202 ? 40.486 11.487 -60.218 1.00 84.94 202 SER A N 1
ATOM 1676 C CA . SER A 1 202 ? 39.552 11.057 -61.262 1.00 84.94 202 SER A CA 1
ATOM 1677 C C . SER A 1 202 ? 39.443 12.090 -62.384 1.00 84.94 202 SER A C 1
ATOM 1679 O O . SER A 1 202 ? 39.408 11.720 -63.556 1.00 84.94 202 SER A O 1
ATOM 1681 N N . GLU A 1 203 ? 39.387 13.377 -62.049 1.00 84.69 203 GLU A N 1
ATOM 1682 C CA . GLU A 1 203 ? 39.259 14.433 -63.053 1.00 84.69 203 GLU A CA 1
ATOM 1683 C C . GLU A 1 203 ? 40.560 14.625 -63.845 1.00 84.69 203 GLU A C 1
ATOM 1685 O O . GLU A 1 203 ? 40.536 14.704 -65.071 1.00 84.69 203 GLU A O 1
ATOM 1690 N N . ASN A 1 204 ? 41.716 14.570 -63.178 1.00 83.75 204 ASN A N 1
ATOM 1691 C CA . ASN A 1 204 ? 43.014 14.581 -63.854 1.00 83.75 204 ASN A CA 1
ATOM 1692 C C . ASN A 1 204 ? 43.180 13.386 -64.804 1.00 83.75 204 ASN A C 1
ATOM 1694 O O . ASN A 1 204 ? 43.739 13.545 -65.889 1.00 83.75 204 ASN A O 1
ATOM 1698 N N . LEU A 1 205 ? 42.673 12.203 -64.438 1.00 89.75 205 LEU A N 1
ATOM 1699 C CA . LEU A 1 205 ? 42.696 11.029 -65.312 1.00 89.75 205 LEU A CA 1
ATOM 1700 C C . LEU A 1 205 ? 41.861 11.264 -66.580 1.00 89.75 205 LEU A C 1
ATOM 1702 O O . LEU A 1 205 ? 42.341 11.004 -67.681 1.00 89.75 205 LEU A O 1
ATOM 1706 N N . ARG A 1 206 ? 40.660 11.839 -66.440 1.00 86.12 206 ARG A N 1
ATOM 1707 C CA . ARG A 1 206 ? 39.800 12.199 -67.580 1.00 86.12 206 ARG A CA 1
ATOM 1708 C C . ARG A 1 206 ? 40.455 13.218 -68.505 1.00 86.12 206 ARG A C 1
ATOM 1710 O O . ARG A 1 206 ? 40.420 13.043 -69.720 1.00 86.12 206 ARG A O 1
ATOM 1717 N N . ILE A 1 207 ? 41.075 14.257 -67.943 1.00 84.12 207 ILE A N 1
ATOM 1718 C CA . ILE A 1 207 ? 41.802 15.271 -68.720 1.00 84.12 207 ILE A CA 1
ATOM 1719 C C . ILE A 1 207 ? 42.962 14.618 -69.482 1.00 84.12 207 ILE A C 1
ATOM 1721 O O . ILE A 1 207 ? 43.134 14.858 -70.676 1.00 84.12 207 ILE A O 1
ATOM 1725 N N . MET A 1 208 ? 43.729 13.742 -68.829 1.00 80.75 208 MET A N 1
ATOM 1726 C CA . MET A 1 208 ? 44.828 13.015 -69.470 1.00 80.75 208 MET A CA 1
ATOM 1727 C C . MET A 1 208 ? 44.346 12.095 -70.599 1.00 80.75 208 MET A C 1
ATOM 1729 O O . MET A 1 208 ? 44.975 12.034 -71.658 1.00 80.75 208 MET A O 1
ATOM 1733 N N . GLU A 1 209 ? 43.230 11.393 -70.412 1.00 88.31 209 GLU A N 1
ATOM 1734 C CA . GLU A 1 209 ? 42.614 10.569 -71.455 1.00 88.31 209 GLU A CA 1
ATOM 1735 C C . GLU A 1 209 ? 42.120 11.408 -72.640 1.00 88.31 209 GLU A C 1
ATOM 1737 O O . GLU A 1 209 ? 42.350 11.027 -73.792 1.00 88.31 209 GLU A O 1
ATOM 1742 N N . ALA A 1 210 ? 41.513 12.570 -72.382 1.00 83.44 210 ALA A N 1
ATOM 1743 C CA . ALA A 1 210 ? 41.081 13.509 -73.415 1.00 83.44 210 ALA A CA 1
ATOM 1744 C C . ALA A 1 210 ? 42.270 14.053 -74.226 1.00 83.44 210 ALA A C 1
ATOM 1746 O O . ALA A 1 210 ? 42.277 13.928 -75.451 1.00 83.44 210 ALA A O 1
ATOM 1747 N N . CYS A 1 211 ? 43.325 14.531 -73.559 1.00 77.00 211 CYS A N 1
ATOM 1748 C CA . CYS A 1 211 ? 44.561 14.984 -74.207 1.00 77.00 211 CYS A CA 1
ATOM 1749 C C . CYS A 1 211 ? 45.209 13.881 -75.059 1.00 77.00 211 CYS A C 1
ATOM 1751 O O . CYS A 1 211 ? 45.674 14.121 -76.174 1.00 77.00 211 CYS A O 1
ATOM 1753 N N . ASN A 1 212 ? 45.234 12.641 -74.562 1.00 82.06 212 ASN A N 1
ATOM 1754 C CA . ASN A 1 212 ? 45.761 11.509 -75.322 1.00 82.06 212 ASN A CA 1
ATOM 1755 C C . ASN A 1 212 ? 44.893 11.178 -76.543 1.00 82.06 212 ASN A C 1
ATOM 1757 O O . ASN A 1 212 ? 45.425 10.803 -77.590 1.00 82.06 212 ASN A O 1
ATOM 1761 N N . LYS A 1 213 ? 43.570 11.322 -76.435 1.00 84.88 213 LYS A N 1
ATOM 1762 C CA . LYS A 1 213 ? 42.640 11.133 -77.551 1.00 84.88 213 LYS A CA 1
ATOM 1763 C C . LYS A 1 213 ? 42.837 12.198 -78.630 1.00 84.88 213 LYS A C 1
ATOM 1765 O O . LYS A 1 213 ? 42.933 11.836 -79.800 1.00 84.88 213 LYS A O 1
ATOM 1770 N N . GLU A 1 214 ? 42.979 13.465 -78.251 1.00 78.88 214 GLU A N 1
ATOM 1771 C CA . GLU A 1 214 ? 43.300 14.556 -79.181 1.00 78.88 214 GLU A CA 1
ATOM 1772 C C . GLU A 1 214 ? 44.651 14.328 -79.861 1.00 78.88 214 GLU A C 1
ATOM 1774 O O . GLU A 1 214 ? 44.751 14.402 -81.084 1.00 78.88 214 GLU A O 1
ATOM 1779 N N . ARG A 1 215 ? 45.685 13.934 -79.107 1.00 73.44 215 ARG A N 1
ATOM 1780 C CA . ARG A 1 215 ? 46.998 13.605 -79.682 1.00 73.44 215 ARG A CA 1
ATOM 1781 C C . ARG A 1 215 ? 46.913 12.469 -80.705 1.00 73.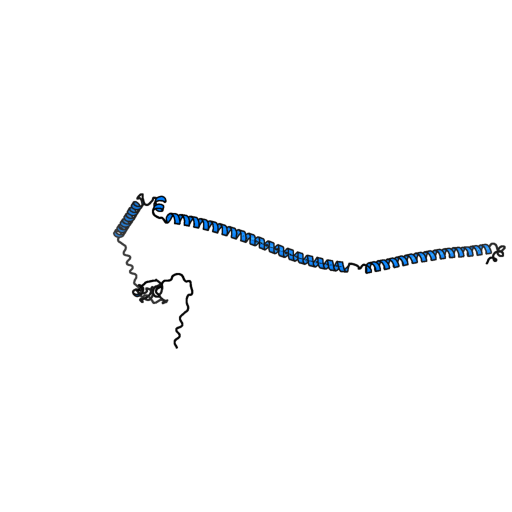44 215 ARG A C 1
ATOM 1783 O O . ARG A 1 215 ? 47.552 12.546 -81.751 1.00 73.44 215 ARG A O 1
ATOM 1790 N N . ARG A 1 216 ? 46.109 11.431 -80.442 1.00 76.56 216 ARG A N 1
ATOM 1791 C CA . ARG A 1 216 ? 45.854 10.350 -81.412 1.00 76.56 216 ARG A CA 1
ATOM 1792 C C . ARG A 1 216 ? 45.126 10.858 -82.653 1.00 76.56 216 ARG A C 1
ATOM 1794 O O . ARG A 1 216 ? 45.468 10.437 -83.750 1.00 76.56 216 ARG A O 1
ATOM 1801 N N . GLN A 1 217 ? 44.159 11.762 -82.503 1.00 77.31 217 GLN A N 1
ATOM 1802 C CA . GLN A 1 217 ? 43.468 12.374 -83.641 1.00 77.31 217 GLN A CA 1
ATOM 1803 C C . GLN A 1 217 ? 44.419 13.224 -84.490 1.00 77.31 217 GLN A C 1
ATOM 1805 O O . GLN A 1 217 ? 44.450 13.049 -85.703 1.00 77.31 217 GLN A O 1
ATOM 1810 N N . HIS A 1 218 ? 45.254 14.060 -83.869 1.00 72.19 218 HIS A N 1
ATOM 1811 C CA . HIS A 1 218 ? 46.293 14.815 -84.573 1.00 72.19 218 HIS A CA 1
ATOM 1812 C C . HIS A 1 218 ? 47.286 13.898 -85.295 1.00 72.19 218 HIS A C 1
ATOM 1814 O O . HIS A 1 218 ? 47.633 14.163 -86.442 1.00 72.19 218 HIS A O 1
ATOM 1820 N N . HIS A 1 219 ? 47.710 12.799 -84.664 1.00 71.88 219 HIS A N 1
ATOM 1821 C CA . HIS A 1 219 ? 48.580 11.813 -85.304 1.00 71.88 219 HIS A CA 1
ATOM 1822 C C . HIS A 1 219 ? 47.898 11.129 -86.497 1.00 71.88 219 HIS A C 1
ATOM 1824 O O . HIS A 1 219 ? 48.529 10.941 -87.528 1.00 71.88 219 HIS A O 1
ATOM 1830 N N . LEU A 1 220 ? 46.612 10.780 -86.391 1.00 68.00 220 LEU A N 1
ATOM 1831 C CA . LEU A 1 220 ? 45.849 10.194 -87.499 1.00 68.00 220 LEU A CA 1
ATOM 1832 C C . LEU A 1 220 ? 45.676 11.173 -88.665 1.00 68.00 220 LEU A C 1
ATOM 1834 O O . LEU A 1 220 ? 45.781 10.762 -89.813 1.00 68.00 220 LEU A O 1
ATOM 1838 N N . VAL A 1 221 ? 45.427 12.456 -88.385 1.00 69.69 221 VAL A N 1
ATOM 1839 C CA . VAL A 1 221 ? 45.365 13.501 -89.421 1.00 69.69 221 VAL A CA 1
ATOM 1840 C C . VAL A 1 221 ? 46.725 13.671 -90.091 1.00 69.69 221 VAL A C 1
ATOM 1842 O O . VAL A 1 221 ? 46.781 13.768 -91.311 1.00 69.69 221 VAL A O 1
ATOM 1845 N N . LYS A 1 222 ? 47.815 13.649 -89.315 1.00 67.69 222 LYS A N 1
ATOM 1846 C CA . LYS A 1 222 ? 49.173 13.715 -89.858 1.00 67.69 222 LYS A CA 1
ATOM 1847 C C . LYS A 1 222 ? 49.490 12.513 -90.755 1.00 67.69 222 LYS A C 1
ATOM 1849 O O . LYS A 1 222 ? 49.911 12.716 -91.880 1.00 67.69 222 LYS A O 1
ATOM 1854 N N . CYS A 1 223 ? 49.204 11.288 -90.310 1.00 61.28 223 CYS A N 1
ATOM 1855 C CA . CYS A 1 223 ? 49.422 10.093 -91.132 1.00 61.28 223 CYS A CA 1
ATOM 1856 C C . CYS A 1 223 ? 48.569 10.086 -92.404 1.00 61.28 223 CYS A C 1
ATOM 1858 O O . CYS A 1 223 ? 49.076 9.713 -93.450 1.00 61.28 223 CYS A O 1
ATOM 1860 N N . LYS A 1 224 ? 47.307 10.535 -92.340 1.00 62.88 224 LYS A N 1
ATOM 1861 C CA . LYS A 1 224 ? 46.479 10.685 -93.547 1.00 62.88 224 LYS A CA 1
ATOM 1862 C C . LYS A 1 224 ? 47.058 11.704 -94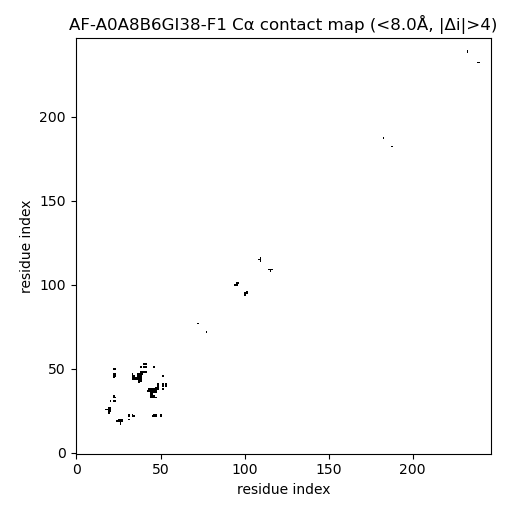.521 1.00 62.88 224 LYS A C 1
ATOM 1864 O O . LYS A 1 224 ? 47.049 11.462 -95.715 1.00 62.88 224 LYS A O 1
ATOM 1869 N N . PHE A 1 225 ? 47.582 12.817 -94.011 1.00 59.53 225 PHE A N 1
ATOM 1870 C CA . PHE A 1 225 ? 48.257 13.805 -94.845 1.00 59.53 225 PHE A CA 1
ATOM 1871 C C . PHE A 1 225 ? 49.502 13.220 -95.526 1.00 59.53 225 PHE A C 1
ATOM 1873 O O . PHE A 1 225 ? 49.720 13.481 -96.703 1.00 59.53 225 PHE A O 1
ATOM 1880 N N . ASP A 1 226 ? 50.283 12.410 -94.809 1.00 61.16 226 ASP A N 1
ATOM 1881 C CA . ASP A 1 226 ? 51.470 11.747 -95.358 1.00 61.16 226 ASP A CA 1
ATOM 1882 C C . ASP A 1 226 ? 51.090 10.681 -96.416 1.00 61.16 226 ASP A C 1
ATOM 1884 O O . ASP A 1 226 ? 51.726 10.612 -97.465 1.00 61.16 226 ASP A O 1
ATOM 1888 N N . GLU A 1 227 ? 50.013 9.912 -96.202 1.00 64.00 227 GLU A N 1
ATOM 1889 C CA . GLU A 1 227 ? 49.471 8.944 -97.178 1.00 64.00 227 GLU A CA 1
ATOM 1890 C C . GLU A 1 227 ? 48.926 9.634 -98.443 1.00 64.00 227 GLU A C 1
ATOM 1892 O O . GLU A 1 227 ? 49.281 9.251 -99.559 1.00 64.00 227 GLU A O 1
ATOM 1897 N N . ASP A 1 228 ? 48.124 10.693 -98.280 1.00 67.38 228 ASP A N 1
ATOM 1898 C CA . ASP A 1 228 ? 47.595 11.491 -99.392 1.00 67.38 228 ASP A CA 1
ATOM 1899 C C . ASP A 1 228 ? 48.743 12.169 -100.172 1.00 67.38 228 ASP A C 1
ATOM 1901 O O . ASP A 1 228 ? 48.693 12.287 -101.398 1.00 67.38 228 ASP A O 1
ATOM 1905 N N . TYR A 1 229 ? 49.809 12.597 -99.483 1.00 62.62 229 TYR A N 1
ATOM 1906 C CA . TYR A 1 229 ? 51.006 13.162 -100.108 1.00 62.62 229 TYR A CA 1
ATOM 1907 C C . TYR A 1 229 ? 51.767 12.117 -100.935 1.00 62.62 229 TYR A C 1
ATOM 1909 O O . TYR A 1 229 ? 52.125 12.402 -102.079 1.00 62.62 229 TYR A O 1
ATOM 1917 N N . GLU A 1 230 ? 51.973 10.903 -100.415 1.00 66.31 230 GLU A N 1
ATOM 1918 C CA . GLU A 1 230 ? 52.597 9.813 -101.177 1.00 66.31 230 GLU A CA 1
ATOM 1919 C C . GLU A 1 230 ? 51.760 9.411 -102.405 1.00 66.31 230 GLU A C 1
ATOM 1921 O O . GLU A 1 230 ? 52.320 9.180 -103.481 1.00 66.31 230 GLU A O 1
ATOM 1926 N N . GLU A 1 231 ? 50.427 9.413 -102.301 1.00 67.81 231 GLU A N 1
ATOM 1927 C CA . GLU A 1 231 ? 49.524 9.131 -103.425 1.00 67.81 231 GLU A CA 1
ATOM 1928 C C . GLU A 1 231 ? 49.547 10.244 -104.493 1.00 67.81 231 GLU A C 1
ATOM 1930 O O . GLU A 1 231 ? 49.577 9.963 -105.699 1.00 67.81 231 GLU A O 1
ATOM 1935 N N . ILE A 1 232 ? 49.604 11.516 -104.081 1.00 61.06 232 ILE A N 1
ATOM 1936 C CA . ILE A 1 232 ? 49.771 12.658 -104.995 1.00 61.06 232 ILE A CA 1
ATOM 1937 C C . ILE A 1 232 ? 51.135 12.592 -105.703 1.00 61.06 232 ILE A C 1
ATOM 1939 O O . ILE A 1 232 ? 51.209 12.790 -106.921 1.00 61.06 232 ILE A O 1
ATOM 1943 N N . VAL A 1 233 ? 52.211 12.281 -104.972 1.00 64.12 233 VAL A N 1
ATOM 1944 C CA . VAL A 1 233 ? 53.572 12.136 -105.517 1.00 64.12 233 VAL A CA 1
ATOM 1945 C C . VAL A 1 233 ? 53.653 10.977 -106.518 1.00 64.12 233 VAL A C 1
ATOM 1947 O O . VAL A 1 233 ? 54.274 11.127 -107.574 1.00 64.12 233 VAL A O 1
ATOM 1950 N N . ALA A 1 234 ? 52.983 9.853 -106.246 1.00 66.31 234 ALA A N 1
ATOM 1951 C CA . ALA A 1 234 ? 52.954 8.692 -107.134 1.00 66.31 234 ALA A CA 1
ATOM 1952 C C . ALA A 1 234 ? 52.204 8.958 -108.454 1.00 66.31 234 ALA A C 1
ATOM 1954 O O . ALA A 1 234 ? 52.644 8.518 -109.519 1.00 66.31 234 ALA A O 1
ATOM 1955 N N . ASN A 1 235 ? 51.097 9.706 -108.407 1.00 70.31 235 ASN A N 1
ATOM 1956 C CA . ASN A 1 235 ? 50.259 9.974 -109.582 1.00 70.31 235 ASN A CA 1
ATOM 1957 C C . ASN A 1 235 ? 50.738 11.172 -110.425 1.00 70.31 235 ASN A C 1
ATOM 1959 O O . ASN A 1 235 ? 50.442 11.252 -111.623 1.00 70.31 235 ASN A O 1
ATOM 1963 N N . HIS A 1 236 ? 51.514 12.093 -109.844 1.00 60.19 236 HIS A N 1
ATOM 1964 C CA . HIS A 1 236 ? 51.979 13.308 -110.519 1.00 60.19 236 HIS A CA 1
ATOM 1965 C C . HIS A 1 236 ? 53.481 13.596 -110.296 1.00 60.19 236 HIS A C 1
ATOM 1967 O O . HIS A 1 236 ? 53.847 14.633 -109.737 1.00 60.19 236 HIS A O 1
ATOM 1973 N N . PRO A 1 237 ? 54.395 12.769 -110.844 1.00 61.81 237 PRO A N 1
ATOM 1974 C CA . PRO A 1 237 ? 55.840 12.869 -110.584 1.00 61.81 237 PRO A CA 1
ATOM 1975 C C . PRO A 1 237 ? 56.508 14.149 -111.120 1.00 61.81 237 PRO A C 1
ATOM 1977 O O . PRO A 1 237 ? 57.662 14.431 -110.812 1.00 61.81 237 PRO A O 1
ATOM 1980 N N . LYS A 1 238 ? 55.805 14.953 -111.929 1.00 59.66 238 LYS A N 1
ATOM 1981 C CA . LYS A 1 238 ? 56.337 16.193 -112.521 1.00 59.66 238 LYS A CA 1
ATOM 1982 C C . LYS A 1 238 ? 56.361 17.386 -111.555 1.00 59.66 238 LYS A C 1
ATOM 1984 O O . LYS A 1 238 ? 56.944 18.407 -111.905 1.00 59.66 238 LYS A O 1
ATOM 1989 N N . TYR A 1 239 ? 55.755 17.269 -110.372 1.00 58.31 239 TYR A N 1
ATOM 1990 C CA . TYR A 1 239 ? 55.597 18.375 -109.414 1.00 58.31 239 TYR A CA 1
ATOM 1991 C C . TYR A 1 239 ? 56.394 18.208 -108.108 1.00 58.31 239 TYR A C 1
ATOM 1993 O O . TYR A 1 239 ? 56.282 19.040 -107.215 1.00 58.31 239 TYR A O 1
ATOM 2001 N N . VAL A 1 240 ? 57.241 17.179 -107.999 1.00 56.81 240 VAL A N 1
ATOM 2002 C CA . VAL A 1 240 ? 57.954 16.832 -106.751 1.00 56.81 240 VAL A CA 1
ATOM 2003 C C . VAL A 1 240 ? 59.106 17.802 -106.411 1.00 56.81 240 VAL A C 1
ATOM 2005 O O . VAL A 1 240 ? 59.548 17.859 -105.271 1.00 56.81 240 VAL A O 1
ATOM 2008 N N . ASN A 1 241 ? 59.560 18.642 -107.348 1.00 55.91 241 ASN A N 1
ATOM 2009 C CA . ASN A 1 241 ? 60.758 19.482 -107.169 1.00 55.91 241 ASN A CA 1
ATOM 2010 C C . ASN A 1 241 ? 60.500 20.935 -106.719 1.00 55.91 241 ASN A C 1
ATOM 2012 O O . ASN A 1 241 ? 61.317 21.805 -107.006 1.00 55.91 241 ASN A O 1
ATOM 2016 N N . LEU A 1 242 ? 59.387 21.237 -106.044 1.00 57.03 242 LEU A N 1
ATOM 2017 C CA . LEU A 1 242 ? 59.075 22.620 -105.626 1.00 57.03 242 LEU A CA 1
ATOM 2018 C C . LEU A 1 242 ? 58.759 22.802 -104.135 1.00 57.03 242 LEU A C 1
ATOM 2020 O O . LEU A 1 242 ? 58.332 23.883 -103.744 1.00 57.03 242 LEU A O 1
ATOM 2024 N N . ALA A 1 243 ? 58.981 21.795 -103.289 1.00 54.56 243 ALA A N 1
ATOM 2025 C CA . ALA A 1 243 ? 58.619 21.878 -101.872 1.00 54.56 243 ALA A CA 1
ATOM 2026 C C . ALA A 1 243 ? 59.730 21.380 -100.937 1.00 54.56 243 ALA A C 1
ATOM 2028 O O . ALA A 1 243 ? 59.517 20.456 -100.167 1.00 54.56 243 ALA A O 1
ATOM 2029 N N . PHE A 1 244 ? 60.908 21.999 -101.001 1.00 51.41 244 PHE A N 1
ATOM 2030 C CA . PHE A 1 244 ? 61.879 22.026 -99.901 1.00 51.41 244 PHE A CA 1
ATOM 2031 C C . PHE A 1 244 ? 62.682 23.320 -100.024 1.00 51.41 244 PHE A C 1
ATOM 2033 O O . PHE A 1 244 ? 63.725 23.329 -100.655 1.00 51.41 244 PHE A O 1
ATOM 2040 N N . ASP A 1 245 ? 62.121 24.408 -99.499 1.00 49.78 245 ASP A N 1
ATOM 2041 C CA . ASP A 1 245 ? 62.829 25.641 -99.125 1.00 49.78 245 ASP A CA 1
ATOM 2042 C C . ASP A 1 245 ? 61.871 26.479 -98.263 1.00 49.78 245 ASP A C 1
ATOM 2044 O O . ASP A 1 245 ? 61.314 27.471 -98.716 1.00 49.78 245 ASP A O 1
ATOM 2048 N N . TYR A 1 246 ? 61.604 26.025 -97.037 1.00 44.97 246 TYR A N 1
ATOM 2049 C CA . TYR A 1 246 ? 61.128 26.868 -95.932 1.00 44.97 246 TYR A CA 1
ATOM 2050 C C . TYR A 1 246 ? 61.529 26.180 -94.618 1.00 44.97 246 TYR A C 1
ATOM 2052 O O . TYR A 1 246 ? 60.835 25.282 -94.140 1.00 44.97 246 TYR A O 1
ATOM 2060 N N . GLU A 1 247 ? 62.700 26.571 -94.106 1.00 39.66 247 GLU A N 1
ATOM 2061 C CA . GLU A 1 247 ? 63.069 26.463 -92.684 1.00 39.66 247 GLU A CA 1
ATOM 2062 C C . GLU A 1 247 ? 62.289 27.487 -91.848 1.00 39.66 247 GLU A C 1
ATOM 2064 O O . GLU A 1 247 ? 62.092 28.628 -92.334 1.00 39.66 247 GLU A O 1
#

Radius of gyration: 67.78 Å; Cα contacts (8 Å, |Δi|>4): 69; chains: 1; bounding box: 114×69×182 Å

Organism: Mytilus galloprovincialis (NCBI:txid29158)

Solvent-accessible surface area (backbone atoms only — not comparable to full-atom values): 14995 Å² total; per-residue (Å²): 142,81,85,81,83,75,83,92,78,78,97,72,80,98,67,91,75,71,76,52,37,92,42,67,72,49,70,68,93,84,74,65,74,30,59,82,32,58,13,86,78,79,62,50,62,41,24,41,58,92,68,55,88,74,82,73,80,83,76,86,73,79,74,78,76,77,79,84,71,77,70,74,66,53,68,71,54,52,54,51,53,50,50,54,50,50,53,52,51,50,53,52,49,56,59,54,65,39,83,79,68,71,57,86,46,62,70,59,54,46,71,73,35,81,59,46,64,56,53,53,51,51,51,54,52,51,50,55,51,50,54,52,50,53,51,51,50,52,51,50,55,54,45,52,55,51,51,50,55,52,50,53,55,51,51,52,52,50,51,54,48,55,52,49,54,53,50,54,50,52,50,53,51,52,50,55,52,52,58,72,67,55,71,49,73,66,56,53,51,53,51,52,50,50,52,52,51,53,51,52,52,54,49,52,50,51,52,53,52,49,54,51,50,51,51,50,50,54,50,51,54,49,52,50,51,53,52,54,47,53,52,50,49,71,77,43,70,90,64,72,89,77,82,86,88,81,133

Mean predicted aligned error: 23.25 Å

Foldseek 3Di:
DDDPDDDDDDPDDDDDDDDQDLAERHDDDDDDPQQPDQEPPPRDGRHHVVNDPDPDDDDDDPDDDPPPPPVPPPPVRVVVVVVVVVVVVVVVVVVCVPPPNPPPPVVVVVVVDVCSVVVVVVVVVVVVVVVVVVVVVVVVVVVVVVVVVVVVVVVVVVVVVVVVVVVVVVVVVVVVVVVVVPDDPVNVVVVVVVVVVVVVVVVVVVVVVVVVVVVVVVVVVVVVVVVVVVVCCVVCVPPPPPPPDDD

pLDDT: mean 72.42, std 15.79, range [37.06, 97.75]

InterPro domains:
  IPR001878 Zinc finger, CCHC-type [PF00098] (38-52)
  IPR001878 Zinc finger, CCHC-type [PS50158] (39-52)
  IPR001878 Zinc finger, CCHC-type [SM00343] (38-54)

Sequence (247 aa):
MELNLRPQWRLSNFRSQRPVCGKCGIGHSRLCFATFKNCYKCGEKGHYARMCNIHKPSVEVKGHQKCNDIKVKSKKRADRDRSRFNEHFDRKRQMLELPFTNTRNTAFVSALDTTYSVKVELKRIQEKLKEKNINSGKFKFQHSKKDEEICDLKEELKSIKTSLDSHVIQIKELQKELEKFKATPEDLDMFNLHWRNEFLKSENLRIMEACNKERRQHHLVKCKFDEDYEEIVANHPKYVNLAFDYE

Secondary structure (DSSP, 8-state):
--------------S------TTTSS--SS--GGGSSBPTTT--BSS-GGG-----------------------HHHHHHHHHHHHHHHHHHHHHHSSTTTS---HHHHHHH-TTHHHHHHHHHHHHHHHHHHHHHHHHHHHHHHHHHHHHHHHHHHHHHHHHHHHHHHHHHHHHHHHHHH---HHHHHHHHHHHHHHHHHHHHHHHHHHHHHHHHHHHHHHHHHHHHHHHHHHH-GGGGGG-----